Protein AF-A0A9P6AXL2-F1 (afdb_monomer_lite)

pLDDT: mean 83.06, std 15.09, range [35.56, 95.25]

Foldseek 3Di:
DVVLVVPQAFWKKWDQPPPAQWIWIADNQRKIKIKHFPVLCVQLVADWDQPDPVPSGITIGIDRRVCCVDPNNVSNVVSVVVVQVVCVVVVRDDIDMDTADDDPDDDDPPDPDDDDDKDKDKDKDAQFFDDDDDDDPQDPDPVSNVVVVVVVVLVVVLVVCVQVPPCLRHPPDDDDVVVPVDHRPHGDTDMDMDMDIGDDHDPVVVVVVVVVVVPDDPPDDPDDD

Secondary structure (DSSP, 8-state):
-HHHHH-TTS-EEEE--TT---EEEE-TTSEEEEEEEHHHHHHHT--EEESSTTT--EEEEEEESS-TTSHHHHHHHHHHHHHHHHHHHTTPPPPEEE----S-----TT-S----PPEEEEEEEEEEEEE-----PPPSSHHHHHHHHHHHHHHHHHHHHHHHT-GGGBTT----TTT----PPSEEEEEEEEEEEES---HHHHHHHHHHHHTPPPPP-----

Organism: NCBI:txid1448309

Sequence (225 aa):
MIALVTCILRLAIATGLPHGGETWYTDAHGSLYLCVDKNTYERLSLVGVPVNRKKRDKFIVRVDLRDSTRKEFHQAKDACWQWDAERRELGMVGWEALMPVEQDVHVPPGSTNKLHHATSYIRHHKDVVVPRITLGPRPTSNDGAVAWDERMNEFFEWFGMVCIGSPRTLARDRVDSYVSGYIPPDGSLGAVVHMRWCGLFSGSFIRDVIAMLGYAPPLGSSSSL

Radius of gyration: 24.64 Å; chains: 1; bounding box: 55×46×66 Å

Structure (mmCIF, N/CA/C/O backbone):
data_AF-A0A9P6AXL2-F1
#
_entry.id   AF-A0A9P6AXL2-F1
#
loop_
_atom_site.group_PDB
_atom_site.id
_atom_site.type_symbol
_atom_site.label_atom_id
_atom_site.label_alt_id
_atom_site.label_comp_id
_atom_site.label_asym_id
_atom_site.label_entity_id
_atom_site.label_seq_id
_atom_site.pdbx_PDB_ins_code
_atom_site.Cartn_x
_atom_site.Cartn_y
_atom_site.Cartn_z
_atom_site.occupancy
_atom_site.B_iso_or_equiv
_atom_site.auth_seq_id
_atom_site.auth_comp_id
_atom_site.auth_asym_id
_atom_site.auth_atom_id
_atom_site.pdbx_PDB_model_num
ATOM 1 N N . MET A 1 1 ? -15.682 -9.219 17.103 1.00 41.00 1 MET A N 1
ATOM 2 C CA . MET A 1 1 ? -14.756 -9.471 18.231 1.00 41.00 1 MET A CA 1
ATOM 3 C C . MET A 1 1 ? -14.127 -10.870 18.250 1.00 41.00 1 MET A C 1
ATOM 5 O O . MET A 1 1 ? -12.975 -10.966 18.647 1.00 41.00 1 MET A O 1
ATOM 9 N N . ILE A 1 2 ? -14.805 -11.928 17.768 1.00 36.22 2 ILE A N 1
ATOM 10 C CA . ILE A 1 2 ? -14.157 -13.237 17.511 1.00 36.22 2 ILE A CA 1
ATOM 11 C C . ILE A 1 2 ? -12.877 -13.046 16.672 1.00 36.22 2 ILE A C 1
ATOM 13 O O . ILE A 1 2 ? -11.840 -13.586 17.029 1.00 36.22 2 ILE A O 1
ATOM 17 N N . ALA A 1 3 ? -12.915 -12.152 15.674 1.00 40.19 3 ALA A N 1
ATOM 18 C CA . ALA A 1 3 ? -11.741 -11.750 14.896 1.00 40.19 3 ALA A CA 1
ATOM 19 C C . ALA A 1 3 ? -10.579 -11.200 15.754 1.00 40.19 3 ALA A C 1
ATOM 21 O O . ALA A 1 3 ? -9.458 -11.667 15.615 1.00 40.19 3 ALA A O 1
ATOM 22 N N . LEU A 1 4 ? -10.829 -10.274 16.691 1.00 41.25 4 LEU A N 1
ATOM 23 C CA . LEU A 1 4 ? -9.786 -9.662 17.537 1.00 41.25 4 LEU A CA 1
ATOM 24 C C . LEU A 1 4 ? -9.086 -10.679 18.453 1.00 41.25 4 LEU A C 1
ATOM 26 O O . LEU A 1 4 ? -7.878 -10.589 18.649 1.00 41.25 4 LEU A O 1
ATOM 30 N N . VAL A 1 5 ? -9.820 -11.672 18.966 1.00 38.69 5 VAL A N 1
ATOM 31 C CA . VAL A 1 5 ? -9.267 -12.704 19.864 1.00 38.69 5 VAL A CA 1
ATOM 32 C C . VAL A 1 5 ? -8.382 -13.707 19.107 1.00 38.69 5 VAL A C 1
ATOM 34 O O . VAL A 1 5 ? -7.449 -14.251 19.687 1.00 38.69 5 VAL A O 1
ATOM 37 N N . THR A 1 6 ? -8.599 -13.911 17.800 1.00 42.72 6 THR A N 1
ATOM 38 C CA . THR A 1 6 ? -7.727 -14.758 16.957 1.00 42.72 6 THR A CA 1
ATOM 39 C C . THR A 1 6 ? -6.551 -13.994 16.322 1.00 42.72 6 THR A C 1
ATOM 41 O O . THR A 1 6 ? -5.635 -14.617 15.791 1.00 42.72 6 THR A O 1
ATOM 44 N N . CYS A 1 7 ? -6.537 -12.655 16.384 1.00 44.28 7 CYS A N 1
ATOM 45 C CA . CYS A 1 7 ? -5.573 -11.791 15.680 1.00 44.28 7 CYS A CA 1
ATOM 46 C C . CYS A 1 7 ? -4.275 -11.484 16.445 1.00 44.28 7 CYS A C 1
ATOM 48 O O . CYS A 1 7 ? -3.480 -10.673 15.979 1.00 44.28 7 CYS A O 1
ATOM 50 N N . ILE A 1 8 ? -4.015 -12.122 17.591 1.00 47.53 8 ILE A N 1
ATOM 51 C CA . ILE A 1 8 ? -2.909 -11.735 18.490 1.00 47.53 8 ILE A CA 1
ATOM 52 C C . ILE A 1 8 ? -1.508 -11.868 17.838 1.00 47.53 8 ILE A C 1
ATOM 54 O O . ILE A 1 8 ? -0.544 -11.304 18.345 1.00 47.53 8 ILE A O 1
ATOM 58 N N . LEU A 1 9 ? -1.369 -12.531 16.680 1.00 46.31 9 LEU A N 1
ATOM 59 C CA . LEU A 1 9 ? -0.073 -12.728 16.006 1.00 46.31 9 LEU A CA 1
ATOM 60 C C . LEU A 1 9 ? -0.077 -12.513 14.482 1.00 46.31 9 LEU A C 1
ATOM 62 O O . LEU A 1 9 ? 0.879 -12.906 13.814 1.00 46.31 9 LEU A O 1
ATOM 66 N N . ARG A 1 10 ? -1.134 -11.940 13.889 1.00 56.53 10 ARG A N 1
ATOM 67 C CA . ARG A 1 10 ? -1.224 -11.801 12.422 1.00 56.53 10 ARG A CA 1
ATOM 68 C C . ARG A 1 10 ? -1.739 -10.431 12.002 1.00 56.53 10 ARG A C 1
ATOM 70 O O . ARG A 1 10 ? -2.550 -9.826 12.698 1.00 56.53 10 ARG A O 1
ATOM 77 N N . LEU A 1 11 ? -1.263 -9.971 10.842 1.00 66.44 11 LEU A N 1
ATOM 78 C CA . LEU A 1 11 ? -1.795 -8.791 10.167 1.00 66.44 11 LEU A CA 1
ATOM 79 C C . LEU A 1 11 ? -3.254 -9.060 9.800 1.00 66.44 11 LEU A C 1
ATOM 81 O O . LEU A 1 11 ? -3.533 -9.933 8.982 1.00 66.44 11 LEU A O 1
ATOM 85 N N . ALA A 1 12 ? -4.167 -8.311 10.396 1.00 71.88 12 ALA A N 1
ATOM 86 C CA . ALA A 1 12 ? -5.565 -8.288 10.010 1.00 71.88 12 ALA A CA 1
ATOM 87 C C . ALA A 1 12 ? -5.940 -6.857 9.673 1.00 71.88 12 ALA A C 1
ATOM 89 O O . ALA A 1 12 ? -5.516 -5.935 10.364 1.00 71.88 12 ALA A O 1
ATOM 90 N N . ILE A 1 13 ? -6.722 -6.669 8.618 1.00 74.56 13 ILE A N 1
ATOM 91 C CA . ILE A 1 13 ? -7.264 -5.364 8.248 1.00 74.56 13 ILE A CA 1
ATOM 92 C C . ILE A 1 13 ? -8.768 -5.518 8.208 1.00 74.56 13 ILE A C 1
ATOM 94 O O . ILE A 1 13 ? -9.274 -6.360 7.470 1.00 74.56 13 ILE A O 1
ATOM 98 N N . ALA A 1 14 ? -9.477 -4.706 8.976 1.00 77.56 14 ALA A N 1
ATOM 99 C CA . ALA A 1 14 ? -10.917 -4.628 8.892 1.00 77.56 14 ALA A CA 1
ATOM 100 C C . ALA A 1 14 ? -11.336 -3.233 8.475 1.00 77.56 14 ALA A C 1
ATOM 102 O O . ALA A 1 14 ? -11.067 -2.240 9.158 1.00 77.56 14 ALA A O 1
ATOM 103 N N . THR A 1 15 ? -12.031 -3.174 7.354 1.00 62.56 15 THR A N 1
ATOM 104 C CA . THR A 1 15 ? -12.692 -1.961 6.906 1.00 62.56 15 THR A CA 1
ATOM 105 C C . THR A 1 15 ? -14.084 -1.940 7.521 1.00 62.56 15 THR A C 1
ATOM 107 O O . THR A 1 15 ? -14.829 -2.918 7.423 1.00 62.56 15 THR A O 1
ATOM 110 N N . GLY A 1 16 ? -14.479 -0.818 8.131 1.00 52.97 16 GLY A N 1
ATOM 111 C CA . GLY A 1 16 ? -15.901 -0.496 8.161 1.00 52.97 16 GLY A CA 1
ATOM 112 C C . GLY A 1 16 ? -16.425 -0.504 6.721 1.00 52.97 16 GLY A C 1
ATOM 113 O O . GLY A 1 16 ? -15.639 -0.336 5.792 1.00 52.97 16 GLY A O 1
ATOM 114 N N . LEU A 1 17 ? -17.721 -0.761 6.532 1.00 52.69 17 LEU A N 1
ATOM 115 C CA . LEU A 1 17 ? -18.442 -0.689 5.249 1.00 52.69 17 LEU A CA 1
ATOM 116 C C . LEU A 1 17 ? -17.829 0.322 4.250 1.00 52.69 17 LEU A C 1
ATOM 118 O O . LEU A 1 17 ? -17.323 1.350 4.692 1.00 52.69 17 LEU A O 1
ATOM 122 N N . PRO A 1 18 ? -17.981 0.155 2.923 1.00 44.56 18 PRO A N 1
ATOM 123 C CA . PRO A 1 18 ? -17.386 1.038 1.901 1.00 44.56 18 PRO A CA 1
ATOM 124 C C . PRO A 1 18 ? -17.697 2.549 2.034 1.00 44.56 18 PRO A C 1
ATOM 126 O O . PRO A 1 18 ? -17.118 3.364 1.319 1.00 44.56 18 PRO A O 1
ATOM 129 N N . HIS A 1 19 ? -18.585 2.940 2.953 1.00 45.03 19 HIS A N 1
ATOM 130 C CA . HIS A 1 19 ? -18.969 4.320 3.256 1.00 45.03 19 HIS A CA 1
ATOM 131 C C . HIS A 1 19 ? -18.638 4.777 4.695 1.00 45.03 19 HIS A C 1
ATOM 133 O O . HIS A 1 19 ? -18.877 5.933 5.033 1.00 45.03 19 HIS A O 1
ATOM 139 N N . GLY A 1 20 ? -18.082 3.908 5.546 1.00 54.19 20 GLY A N 1
ATOM 140 C CA . GLY A 1 20 ? -17.691 4.215 6.924 1.00 54.19 20 GLY A CA 1
ATOM 141 C C . GLY A 1 20 ? -16.189 4.458 7.027 1.00 54.19 20 GLY A C 1
ATOM 142 O O . GLY A 1 20 ? -15.396 3.549 6.819 1.00 54.19 20 GLY A O 1
ATOM 143 N N . GLY A 1 21 ? -15.782 5.682 7.372 1.00 68.31 21 GLY A N 1
ATOM 144 C CA . GLY A 1 21 ? -14.372 6.099 7.426 1.00 68.31 21 GLY A CA 1
ATOM 145 C C . GLY A 1 21 ? -13.529 5.486 8.553 1.00 68.31 21 GLY A C 1
ATOM 146 O O . GLY A 1 21 ? -12.374 5.895 8.706 1.00 68.31 21 GLY A O 1
ATOM 147 N N . GLU A 1 22 ? -14.105 4.559 9.319 1.00 83.69 22 GLU A N 1
ATOM 148 C CA . GLU A 1 22 ? -13.495 3.880 10.457 1.00 83.69 22 GLU A CA 1
ATOM 149 C C . GLU A 1 22 ? -12.884 2.546 10.023 1.00 83.69 22 GLU A C 1
ATOM 151 O O . GLU A 1 22 ? -13.472 1.768 9.269 1.00 83.69 22 GLU A O 1
ATOM 156 N N . THR A 1 23 ? -11.679 2.259 10.485 1.00 88.19 23 THR A N 1
ATOM 157 C CA . THR A 1 23 ? -10.919 1.067 10.095 1.00 88.19 23 THR A CA 1
ATOM 158 C C . THR A 1 23 ? -10.067 0.646 11.274 1.00 88.19 23 THR A C 1
ATOM 160 O O . THR A 1 23 ? -9.596 1.494 12.030 1.00 88.19 23 THR A O 1
ATOM 163 N N . TRP A 1 24 ? -9.828 -0.649 11.428 1.00 89.88 24 TRP A N 1
ATOM 164 C CA . TRP A 1 24 ? -8.815 -1.126 12.357 1.00 89.88 24 TRP A CA 1
ATOM 165 C C . TRP A 1 24 ? -7.891 -2.124 11.683 1.00 89.88 24 TRP A C 1
ATOM 167 O O . TRP A 1 24 ? -8.267 -2.797 10.723 1.00 89.88 24 TRP A O 1
ATOM 177 N N . TYR A 1 25 ? -6.661 -2.203 12.173 1.00 89.88 25 TYR A N 1
ATOM 178 C CA . TYR A 1 25 ? -5.728 -3.234 11.750 1.00 89.88 25 TYR A CA 1
ATOM 179 C C . TYR A 1 25 ? -4.820 -3.668 12.895 1.00 89.88 25 TYR A C 1
ATOM 181 O O . TYR A 1 25 ? -4.561 -2.902 13.823 1.00 89.88 25 TYR A O 1
ATOM 189 N N . THR A 1 26 ? -4.332 -4.900 12.830 1.00 89.88 26 THR A N 1
ATOM 190 C CA . THR A 1 26 ? -3.285 -5.415 13.719 1.00 89.88 26 THR A CA 1
ATOM 191 C C . THR A 1 26 ? -1.974 -5.523 12.962 1.00 89.88 26 THR A C 1
ATOM 193 O O . THR A 1 26 ? -1.975 -5.838 11.778 1.00 89.88 26 THR A O 1
ATOM 196 N N . ASP A 1 27 ? -0.844 -5.259 13.610 1.00 85.81 27 ASP A N 1
ATOM 197 C CA . ASP A 1 27 ? 0.471 -5.514 13.018 1.00 85.81 27 ASP A CA 1
ATOM 198 C C . ASP A 1 27 ? 1.055 -6.865 13.471 1.00 85.81 27 ASP A C 1
ATOM 200 O O . ASP A 1 27 ? 0.562 -7.519 14.392 1.00 85.81 27 ASP A O 1
ATOM 204 N N . ALA A 1 28 ? 2.140 -7.292 12.819 1.00 82.50 28 ALA A N 1
ATOM 205 C CA . ALA A 1 28 ? 2.858 -8.518 13.177 1.00 82.50 28 ALA A CA 1
ATOM 206 C C . ALA A 1 28 ? 3.542 -8.445 14.559 1.00 82.50 28 ALA A C 1
ATOM 208 O O . ALA A 1 28 ? 4.026 -9.456 15.063 1.00 82.50 28 ALA A O 1
ATOM 209 N N . HIS A 1 29 ? 3.593 -7.262 15.176 1.00 85.31 29 HIS A N 1
ATOM 210 C CA . HIS A 1 29 ? 4.155 -7.048 16.505 1.00 85.31 29 HIS A CA 1
ATOM 211 C C . HIS A 1 29 ? 3.094 -7.112 17.607 1.00 85.31 29 HIS A C 1
ATOM 213 O O . HIS A 1 29 ? 3.431 -6.869 18.764 1.00 85.31 29 HIS A O 1
ATOM 219 N N . GLY A 1 30 ? 1.839 -7.435 17.281 1.00 86.94 30 GLY A N 1
ATOM 220 C CA . GLY A 1 30 ? 0.757 -7.529 18.255 1.00 86.94 30 GLY A CA 1
ATOM 221 C C . GLY A 1 30 ? 0.244 -6.167 18.724 1.00 86.94 30 GLY A C 1
ATOM 222 O O . GLY A 1 30 ? -0.263 -6.064 19.834 1.00 86.94 30 GLY A O 1
ATOM 223 N N . SER A 1 31 ? 0.379 -5.105 17.925 1.00 90.81 31 SER A N 1
ATOM 224 C CA . SER A 1 31 ? -0.304 -3.830 18.180 1.00 90.81 31 SER A CA 1
ATOM 225 C C . SER A 1 31 ? -1.608 -3.749 17.382 1.00 90.81 31 SER A C 1
ATOM 227 O O . SER A 1 31 ? -1.632 -4.076 16.197 1.00 90.81 31 SER A O 1
ATOM 229 N N . LEU A 1 32 ? -2.678 -3.267 18.014 1.00 91.44 32 LEU A N 1
ATOM 230 C CA . LEU A 1 32 ? -3.933 -2.872 17.376 1.00 91.44 32 LEU A CA 1
ATOM 231 C C . LEU A 1 32 ? -3.909 -1.373 17.083 1.00 91.44 32 LEU A C 1
ATOM 233 O O . LEU A 1 32 ? -3.589 -0.565 17.956 1.00 91.44 32 LEU A O 1
ATOM 237 N N . TYR A 1 33 ? -4.307 -1.008 15.873 1.00 93.19 33 TYR A N 1
ATOM 238 C CA . TYR A 1 33 ? -4.485 0.367 15.441 1.00 93.19 33 TYR A CA 1
ATOM 239 C C . TYR A 1 33 ? -5.944 0.592 15.080 1.00 93.19 33 TYR A C 1
ATOM 241 O O . TYR A 1 33 ? -6.506 -0.143 14.270 1.00 93.19 33 TYR A O 1
ATOM 249 N N . LEU A 1 34 ? -6.540 1.627 15.660 1.00 92.25 34 LEU A N 1
ATOM 250 C CA . LEU A 1 34 ? -7.877 2.099 15.320 1.00 92.25 34 LEU A CA 1
ATOM 251 C C . LEU A 1 34 ? -7.732 3.431 14.592 1.00 92.25 34 LEU A C 1
ATOM 253 O O . LEU A 1 34 ? -7.173 4.374 15.146 1.00 92.25 34 LEU A O 1
ATOM 257 N N . CYS A 1 35 ? -8.228 3.511 13.365 1.00 92.06 35 CYS A N 1
ATOM 258 C CA . CYS A 1 35 ? -8.395 4.753 12.627 1.00 92.06 35 CYS A CA 1
ATOM 259 C C . CYS A 1 35 ? -9.870 5.134 12.704 1.00 92.06 35 CYS A C 1
ATOM 261 O O . CYS A 1 35 ? -10.714 4.478 12.095 1.00 92.06 35 CYS A O 1
ATOM 263 N N . VAL A 1 36 ? -10.177 6.161 13.486 1.00 91.06 36 VAL A N 1
ATOM 264 C CA . VAL A 1 36 ? -11.550 6.581 13.785 1.00 91.06 36 VAL A CA 1
ATOM 265 C C . VAL A 1 36 ? -11.723 8.062 13.482 1.00 91.06 36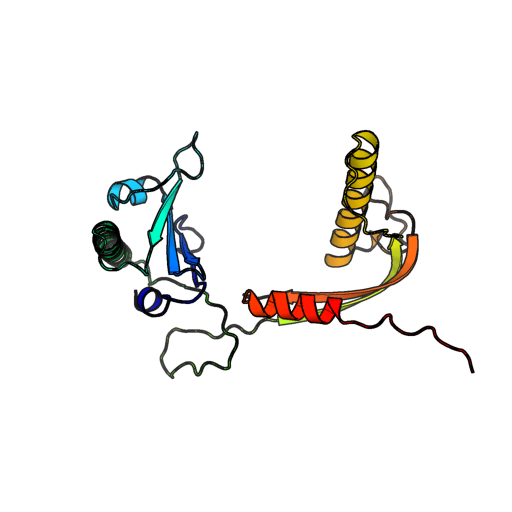 VAL A C 1
ATOM 267 O O . VAL A 1 36 ? -10.749 8.822 13.446 1.00 91.06 36 VAL A O 1
ATOM 270 N N . ASP A 1 37 ? -12.960 8.478 13.228 1.00 91.81 37 ASP A N 1
ATOM 271 C CA . ASP A 1 37 ? -13.267 9.899 13.123 1.00 91.81 37 ASP A CA 1
ATOM 272 C C . ASP A 1 37 ? -13.203 10.587 14.497 1.00 91.81 37 ASP A C 1
ATOM 274 O O . ASP A 1 37 ? -13.032 9.950 15.540 1.00 91.81 37 ASP A O 1
ATOM 278 N N . LYS A 1 38 ? -13.312 11.916 14.498 1.00 91.62 38 LYS A N 1
ATOM 279 C CA . LYS A 1 38 ? -13.288 12.712 15.727 1.00 91.62 38 LYS A CA 1
ATOM 280 C C . LYS A 1 38 ? -14.381 12.315 16.730 1.00 91.62 38 LYS A C 1
ATOM 282 O O . LYS A 1 38 ? -14.096 12.267 17.921 1.00 91.62 38 LYS A O 1
ATOM 287 N N . ASN A 1 39 ? -15.602 12.046 16.268 1.00 90.94 39 ASN A N 1
ATOM 288 C CA . ASN A 1 39 ? -16.737 11.754 17.146 1.00 90.94 39 ASN A CA 1
ATOM 289 C C . ASN A 1 39 ? -16.522 10.421 17.869 1.00 90.94 39 ASN A C 1
ATOM 291 O O . ASN A 1 39 ? -16.597 10.342 19.094 1.00 90.94 39 ASN A O 1
ATOM 295 N N . THR A 1 40 ? -16.167 9.383 17.117 1.00 90.44 40 THR A N 1
ATOM 296 C CA . THR A 1 40 ? -15.843 8.077 17.682 1.00 90.44 40 THR A CA 1
ATOM 297 C C . THR A 1 40 ? -14.595 8.156 18.556 1.00 90.44 40 THR A C 1
ATOM 299 O O . THR A 1 40 ? -14.604 7.606 19.649 1.00 90.44 40 THR A O 1
ATOM 302 N N . TYR A 1 41 ? -13.552 8.895 18.167 1.00 92.62 41 TYR A N 1
ATOM 303 C CA . TYR A 1 41 ? -12.374 9.103 19.017 1.00 92.62 41 TYR A CA 1
ATOM 304 C C . TYR A 1 41 ? -12.723 9.686 20.396 1.00 92.62 41 TYR A C 1
ATOM 306 O O . TYR A 1 41 ? -12.326 9.129 21.420 1.00 92.62 41 TYR A O 1
ATOM 314 N N . GLU A 1 42 ? -13.478 10.790 20.421 1.00 92.50 42 GLU A N 1
ATOM 315 C CA . GLU A 1 42 ? -13.887 11.460 21.660 1.00 92.50 42 GLU A CA 1
ATOM 316 C C . GLU A 1 42 ? -14.793 10.555 22.505 1.00 92.50 42 GLU A C 1
ATOM 318 O O . GLU A 1 42 ? -14.616 10.475 23.720 1.00 92.50 42 GLU A O 1
ATOM 323 N N . ARG A 1 43 ? -15.698 9.800 21.867 1.00 91.12 43 ARG A N 1
ATOM 324 C CA . ARG A 1 43 ? -16.583 8.849 22.552 1.00 91.12 43 ARG A CA 1
ATOM 325 C C . ARG A 1 43 ? -15.823 7.677 23.172 1.00 91.12 43 ARG A C 1
ATOM 327 O O . ARG A 1 43 ? -16.085 7.333 24.320 1.00 91.12 43 ARG A O 1
ATOM 334 N N . LEU A 1 44 ? -14.861 7.096 22.451 1.00 90.75 44 LEU A N 1
ATOM 335 C CA . LEU A 1 44 ? -14.047 5.979 22.947 1.00 90.75 44 LEU A CA 1
ATOM 336 C C . LEU A 1 44 ? -13.152 6.382 24.124 1.00 90.75 44 LEU A C 1
ATOM 338 O O . LEU A 1 44 ? -12.733 5.513 24.885 1.00 90.75 44 LEU A O 1
ATOM 342 N N . SER A 1 45 ? -12.847 7.678 24.277 1.00 92.44 45 SER A N 1
ATOM 343 C CA . SER A 1 45 ? -11.998 8.201 25.358 1.00 92.44 45 SER A CA 1
ATOM 344 C C . SER A 1 45 ? -10.627 7.508 25.448 1.00 92.44 45 SER A C 1
ATOM 346 O O . SER A 1 45 ? -10.062 7.342 26.530 1.00 92.44 45 SER A O 1
ATOM 348 N N . LEU A 1 46 ? -10.079 7.097 24.300 1.00 93.19 46 LEU A N 1
ATOM 349 C CA . LEU A 1 46 ? -8.763 6.468 24.197 1.00 93.19 46 LEU A CA 1
ATOM 350 C C . LEU A 1 46 ? -7.687 7.491 23.839 1.00 93.19 46 LEU A C 1
ATOM 352 O O . LEU A 1 46 ? -7.950 8.504 23.196 1.00 93.19 46 LEU A O 1
ATOM 356 N N . VAL A 1 47 ? -6.442 7.204 24.219 1.00 93.44 47 VAL A N 1
ATOM 357 C CA . VAL A 1 47 ? -5.298 8.056 23.873 1.00 93.44 47 VAL A CA 1
ATOM 358 C C . VAL A 1 47 ? -4.890 7.801 22.422 1.00 93.44 47 VAL A C 1
ATOM 360 O O . VAL A 1 47 ? -4.429 6.715 22.076 1.00 93.44 47 VAL A O 1
ATOM 363 N N . GLY A 1 48 ? -5.033 8.814 21.568 1.00 93.56 48 GLY A N 1
ATOM 364 C CA . GLY A 1 48 ? -4.675 8.739 20.153 1.00 93.56 48 GLY A CA 1
ATOM 365 C C . GLY A 1 48 ? -4.036 10.019 19.623 1.00 93.56 48 GLY A C 1
ATOM 366 O O . GLY A 1 48 ? -3.946 11.039 20.306 1.00 93.56 48 GLY A O 1
ATOM 367 N N . VAL A 1 49 ? -3.570 9.959 18.377 1.00 95.25 49 VAL A N 1
ATOM 368 C CA . VAL A 1 49 ? -2.896 11.067 17.686 1.00 95.25 49 VAL A CA 1
ATOM 369 C C . VAL A 1 49 ? -3.686 11.433 16.427 1.00 95.25 49 VAL A C 1
ATOM 371 O O . VAL A 1 49 ? -4.093 10.532 15.692 1.00 95.25 49 VAL A O 1
ATOM 374 N N . PRO A 1 50 ? -3.911 12.726 16.126 1.00 94.75 50 PRO A N 1
ATOM 375 C CA . PR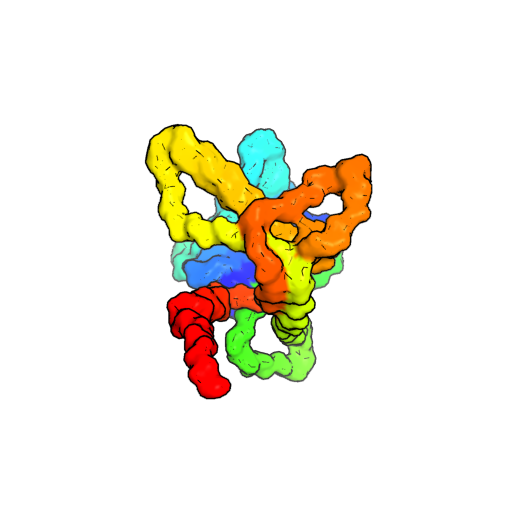O A 1 50 ? -4.596 13.118 14.899 1.00 94.75 50 PRO A CA 1
ATOM 376 C C . PRO A 1 50 ? -3.769 12.751 13.658 1.00 94.75 50 PRO A C 1
ATOM 378 O O . PRO A 1 50 ? -2.583 13.078 13.589 1.00 94.75 50 PRO A O 1
ATOM 381 N N . VAL A 1 51 ? -4.415 12.153 12.650 1.00 91.50 51 VAL A N 1
ATOM 382 C CA . VAL A 1 51 ? -3.803 11.832 11.342 1.00 91.50 51 VAL A CA 1
ATOM 383 C C . VAL A 1 51 ? -3.311 13.109 10.667 1.00 91.50 51 VAL A C 1
ATOM 385 O O . VAL A 1 51 ? -2.184 13.193 10.185 1.00 91.50 51 VAL A O 1
ATOM 388 N N . ASN A 1 52 ? -4.159 14.139 10.667 1.00 89.62 52 ASN A N 1
ATOM 389 C CA . ASN A 1 52 ? -3.830 15.462 10.167 1.00 89.62 52 ASN A CA 1
ATOM 390 C C . ASN A 1 52 ? -3.897 16.474 11.312 1.00 89.62 52 ASN A C 1
ATOM 392 O O . ASN A 1 52 ? -4.976 16.794 11.813 1.00 89.62 52 ASN A O 1
ATOM 396 N N . ARG A 1 53 ? -2.742 17.036 11.690 1.00 85.94 53 ARG A N 1
ATOM 397 C CA . ARG A 1 53 ? -2.640 18.010 12.790 1.00 85.94 53 ARG A CA 1
ATOM 398 C C . ARG A 1 53 ? -3.499 19.265 12.589 1.00 85.94 53 ARG A C 1
ATOM 400 O O . ARG A 1 53 ? -3.895 19.865 13.587 1.00 85.94 53 ARG A O 1
ATOM 407 N N . LYS A 1 54 ? -3.775 19.655 11.335 1.00 88.44 54 LYS A N 1
ATOM 408 C CA . LYS A 1 54 ? -4.558 20.853 10.989 1.00 88.44 54 LYS A CA 1
ATOM 409 C C . LYS A 1 54 ? -6.065 20.594 11.022 1.00 88.44 54 LYS A C 1
ATOM 411 O O . LYS A 1 54 ? -6.787 21.384 11.613 1.00 88.44 54 LYS A O 1
ATOM 416 N N . LYS A 1 55 ? -6.534 19.512 10.389 1.00 86.88 55 LYS A N 1
ATOM 417 C CA . LYS A 1 55 ? -7.974 19.216 10.258 1.00 86.88 55 LYS A CA 1
ATOM 418 C C . LYS A 1 55 ? -8.560 18.472 11.465 1.00 86.88 55 LYS A C 1
ATOM 420 O O . LYS A 1 55 ? -9.719 18.701 11.781 1.00 86.88 55 LYS A O 1
ATOM 425 N N . ARG A 1 56 ? -7.759 17.644 12.159 1.00 89.06 56 ARG A N 1
ATOM 426 C CA . ARG A 1 56 ? -8.153 16.847 13.347 1.00 89.06 56 ARG A CA 1
ATOM 427 C C . ARG A 1 56 ? -9.507 16.135 13.194 1.00 89.06 56 ARG A C 1
ATOM 429 O O . ARG A 1 56 ? -10.298 16.065 14.127 1.00 89.06 56 ARG A O 1
ATOM 436 N N . ASP A 1 57 ? -9.759 15.639 11.995 1.00 90.25 57 ASP A N 1
ATOM 437 C CA . ASP A 1 57 ? -10.968 14.937 11.568 1.00 90.25 57 ASP A CA 1
ATOM 438 C C . ASP A 1 57 ? -10.853 13.419 11.753 1.00 90.25 57 ASP A C 1
ATOM 440 O O . ASP A 1 57 ? -11.861 12.746 11.958 1.00 90.25 57 ASP A O 1
ATOM 444 N N . LYS A 1 58 ? -9.623 12.895 11.730 1.00 92.50 58 LYS A N 1
ATOM 445 C CA . LYS A 1 58 ? -9.300 11.490 11.989 1.00 92.50 58 LYS A CA 1
ATOM 446 C C . LYS A 1 58 ? -8.207 11.335 13.035 1.00 92.50 58 LYS A C 1
ATOM 448 O O . LYS A 1 58 ? -7.248 12.114 13.059 1.00 92.50 58 L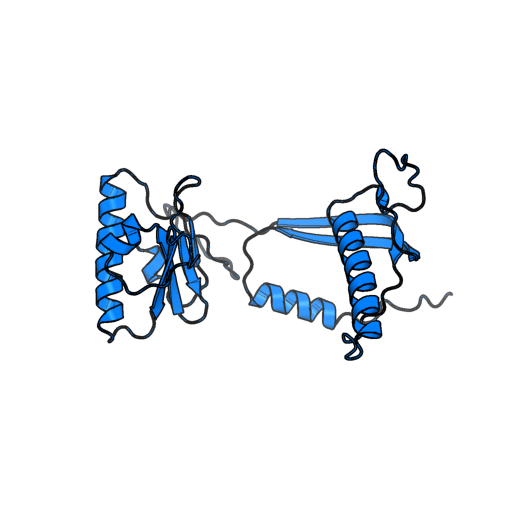YS A O 1
ATOM 453 N N . PHE A 1 59 ? -8.315 10.282 13.834 1.00 94.06 59 PHE A N 1
ATOM 454 C CA . PHE A 1 59 ? -7.381 9.931 14.896 1.00 94.06 59 PHE A CA 1
ATOM 455 C C . PHE A 1 59 ? -6.928 8.482 14.758 1.00 94.06 59 PHE A C 1
ATOM 457 O O . PHE A 1 59 ? -7.707 7.611 14.374 1.00 94.06 59 PHE A O 1
ATOM 464 N N . ILE A 1 60 ? -5.659 8.242 15.087 1.00 94.88 60 ILE A N 1
ATOM 465 C CA . ILE A 1 60 ? -5.083 6.906 15.214 1.00 94.88 60 ILE A CA 1
ATOM 466 C C . ILE A 1 60 ? -4.873 6.625 16.694 1.00 94.88 60 ILE A C 1
ATOM 468 O O . ILE A 1 60 ? -4.114 7.328 17.365 1.00 94.88 60 ILE A O 1
ATOM 472 N N . VAL A 1 61 ? -5.524 5.581 17.188 1.00 94.81 61 VAL A N 1
ATOM 473 C CA . VAL A 1 61 ? -5.301 5.020 18.521 1.00 94.81 61 VAL A CA 1
ATOM 474 C C . VAL A 1 61 ? -4.460 3.764 18.359 1.00 94.81 61 VAL A C 1
ATOM 476 O O . VAL A 1 61 ? -4.777 2.922 17.521 1.00 94.81 61 VAL A O 1
ATOM 479 N N . ARG A 1 62 ? -3.398 3.631 19.155 1.00 94.75 62 ARG A N 1
ATOM 480 C CA . ARG A 1 62 ? -2.549 2.435 19.184 1.00 94.75 62 ARG A CA 1
ATOM 481 C C . ARG A 1 62 ? -2.667 1.755 20.541 1.00 94.75 62 ARG A C 1
ATOM 483 O O . ARG A 1 62 ? -2.494 2.404 21.567 1.00 94.75 62 ARG A O 1
ATOM 490 N N . VAL A 1 63 ? -2.882 0.447 20.527 1.00 92.44 63 VAL A N 1
ATOM 491 C CA . VAL A 1 63 ? -3.000 -0.395 21.720 1.00 92.44 63 VAL A CA 1
ATOM 492 C C . VAL A 1 63 ? -2.035 -1.567 21.573 1.00 92.44 63 VAL A C 1
ATOM 494 O O . VAL A 1 63 ? -2.077 -2.266 20.564 1.00 92.44 63 VAL A O 1
ATOM 497 N N . ASP A 1 64 ? -1.152 -1.790 22.547 1.00 91.25 64 ASP A N 1
ATOM 498 C CA . ASP A 1 64 ? -0.320 -3.002 22.569 1.00 91.25 64 ASP A CA 1
ATOM 499 C C . ASP A 1 64 ? -1.166 -4.168 23.098 1.00 91.25 64 ASP A C 1
ATOM 501 O O . ASP A 1 64 ? -1.623 -4.129 24.239 1.00 91.25 64 ASP A O 1
ATOM 505 N N . LEU A 1 65 ? -1.411 -5.187 22.270 1.00 88.69 65 LEU A N 1
ATOM 506 C CA . LEU A 1 65 ? -2.222 -6.348 22.646 1.00 88.69 65 LEU A CA 1
ATOM 507 C C . LEU A 1 65 ? -1.441 -7.380 23.466 1.00 88.69 65 LEU A C 1
ATOM 509 O O . LEU A 1 65 ? -2.048 -8.298 24.014 1.00 88.69 65 LEU A O 1
ATOM 513 N N . ARG A 1 66 ? -0.110 -7.269 23.535 1.00 88.12 66 ARG A N 1
ATOM 514 C CA . ARG A 1 66 ? 0.745 -8.237 24.240 1.00 88.12 66 ARG A CA 1
ATOM 515 C C . ARG A 1 66 ? 0.833 -7.956 25.732 1.00 88.12 66 ARG A C 1
ATOM 517 O O . ARG A 1 66 ? 1.084 -8.873 26.507 1.00 88.12 66 ARG A O 1
ATOM 524 N N . ASP A 1 67 ? 0.639 -6.703 26.132 1.00 87.31 67 ASP A N 1
ATOM 525 C CA . ASP A 1 67 ? 0.692 -6.297 27.532 1.00 87.31 67 ASP A CA 1
ATOM 526 C C . ASP A 1 67 ? -0.717 -6.152 28.110 1.00 87.31 67 ASP A C 1
ATOM 528 O O . ASP A 1 67 ? -1.237 -5.053 28.317 1.00 87.31 67 ASP A O 1
ATOM 532 N N . SER A 1 68 ? -1.343 -7.298 28.385 1.00 86.50 68 SER A N 1
ATOM 533 C CA . SER A 1 68 ? -2.693 -7.350 28.947 1.00 86.50 68 SER A CA 1
ATOM 534 C C . SER A 1 68 ? -2.779 -6.889 30.404 1.00 86.50 68 SER A C 1
ATOM 536 O O . SER A 1 68 ? -3.866 -6.905 30.968 1.00 86.50 68 SER A O 1
ATOM 538 N N . THR A 1 69 ? -1.653 -6.541 31.035 1.00 87.25 69 THR A N 1
ATOM 539 C CA . THR A 1 69 ? -1.604 -6.091 32.437 1.00 87.25 69 THR A CA 1
ATOM 540 C C . THR A 1 69 ? -1.796 -4.583 32.572 1.00 87.25 69 THR A C 1
ATOM 542 O O . THR A 1 69 ? -2.136 -4.082 33.645 1.00 87.25 69 THR A O 1
ATOM 545 N N . ARG A 1 70 ? -1.596 -3.846 31.475 1.00 88.38 70 ARG A N 1
ATOM 546 C CA . ARG A 1 70 ? -1.717 -2.392 31.440 1.00 88.38 70 ARG A CA 1
ATOM 547 C C . ARG A 1 70 ? -3.160 -1.933 31.559 1.00 88.38 70 ARG A C 1
ATOM 549 O O . ARG A 1 70 ? -4.074 -2.479 30.939 1.00 88.38 70 ARG A O 1
ATOM 556 N N . LYS A 1 71 ? -3.354 -0.837 32.291 1.00 89.56 71 LYS A N 1
ATOM 557 C CA . LYS A 1 71 ? -4.659 -0.179 32.414 1.00 89.56 71 LYS A CA 1
ATOM 558 C C . LYS A 1 71 ? -5.186 0.256 31.046 1.00 89.56 71 LYS A C 1
ATOM 560 O O . LYS A 1 71 ? -6.373 0.107 30.773 1.00 89.56 71 LYS A O 1
ATOM 565 N N . GLU A 1 72 ? -4.300 0.736 30.180 1.00 87.44 72 GLU A N 1
ATOM 566 C CA . GLU A 1 72 ? -4.621 1.176 28.824 1.00 87.44 72 GLU A CA 1
ATOM 567 C C . GLU A 1 72 ? -5.187 0.032 27.971 1.00 87.44 72 GLU A C 1
ATOM 569 O O . GLU A 1 72 ? -6.107 0.256 27.188 1.00 87.44 72 GLU A O 1
ATOM 574 N N . PHE A 1 73 ? -4.690 -1.199 28.148 1.00 89.88 73 PHE A N 1
ATOM 575 C CA . PHE A 1 73 ? -5.220 -2.375 27.455 1.00 89.88 73 PHE A CA 1
ATOM 576 C C . PHE A 1 73 ? -6.665 -2.658 27.874 1.00 89.88 73 PHE A C 1
ATOM 578 O O . PHE A 1 73 ? -7.531 -2.845 27.021 1.00 89.88 73 PHE A O 1
ATOM 585 N N . HIS A 1 74 ? -6.944 -2.654 29.180 1.00 89.44 74 HIS A N 1
ATOM 586 C CA . HIS A 1 74 ? -8.297 -2.877 29.689 1.00 89.44 74 HIS A CA 1
ATOM 587 C C . HIS A 1 74 ? -9.267 -1.774 29.252 1.00 89.44 74 HIS A C 1
ATOM 589 O O . HIS A 1 74 ? -10.346 -2.084 28.757 1.00 89.44 74 HIS A O 1
ATOM 595 N N . GLN A 1 75 ? -8.851 -0.506 29.320 1.00 90.81 75 GLN A N 1
ATOM 596 C CA . GLN A 1 75 ? -9.644 0.620 28.817 1.00 90.81 75 GLN A CA 1
ATOM 597 C C . GLN A 1 75 ? -9.950 0.485 27.323 1.00 90.81 75 GLN A C 1
ATOM 599 O O . GLN A 1 75 ? -11.093 0.653 26.906 1.00 90.81 75 GLN A O 1
ATOM 604 N N . ALA A 1 76 ? -8.946 0.142 26.513 1.00 91.25 76 ALA A N 1
ATOM 605 C CA . ALA A 1 76 ? -9.130 -0.080 25.086 1.00 91.25 76 ALA A CA 1
ATOM 606 C C . ALA A 1 76 ? -10.062 -1.256 24.789 1.00 91.25 76 ALA A C 1
ATOM 608 O O . ALA A 1 76 ? -10.890 -1.167 23.884 1.00 91.25 76 ALA A O 1
ATOM 609 N N . LYS A 1 77 ? -9.945 -2.347 25.549 1.00 90.19 77 LYS A N 1
ATOM 610 C CA . LYS A 1 77 ? -10.808 -3.520 25.423 1.00 90.19 77 LYS A CA 1
ATOM 611 C C . LYS A 1 77 ? -12.269 -3.161 25.696 1.00 90.19 77 LYS A C 1
ATOM 613 O O . LYS A 1 77 ? -13.118 -3.478 24.864 1.00 90.19 77 LYS A O 1
ATOM 618 N N . ASP A 1 78 ? -12.540 -2.469 26.799 1.00 90.69 78 ASP A N 1
ATOM 619 C CA . ASP A 1 78 ? -13.893 -2.054 27.180 1.00 90.69 78 ASP A CA 1
ATOM 620 C C . ASP A 1 78 ? -14.474 -1.051 26.170 1.00 90.69 78 ASP A C 1
ATOM 622 O O . ASP A 1 78 ? -15.604 -1.217 25.709 1.00 90.69 78 ASP A O 1
ATOM 626 N N . ALA A 1 79 ? -13.674 -0.076 25.725 1.00 91.44 79 ALA A N 1
ATOM 627 C CA . ALA A 1 79 ? -14.077 0.874 24.690 1.00 91.44 79 ALA A CA 1
ATOM 628 C C . ALA A 1 79 ? -14.401 0.175 23.357 1.00 91.44 79 ALA A C 1
ATOM 630 O O . ALA A 1 79 ? -15.413 0.474 22.726 1.00 91.44 79 ALA A O 1
ATOM 631 N N . CYS A 1 80 ? -13.591 -0.803 22.937 1.00 89.88 80 CYS A N 1
ATOM 632 C CA . CYS A 1 80 ? -13.865 -1.592 21.733 1.00 89.88 80 CYS A CA 1
ATOM 633 C C . CYS A 1 80 ? -15.132 -2.447 21.873 1.00 89.88 80 CYS A C 1
ATOM 635 O O . CYS A 1 80 ? -15.845 -2.644 20.890 1.00 89.88 80 CYS A O 1
ATOM 637 N N . TRP A 1 81 ? -15.418 -2.971 23.068 1.00 88.31 81 TRP A N 1
ATOM 638 C CA . TRP A 1 81 ? -16.652 -3.711 23.343 1.00 88.31 81 TRP A CA 1
ATOM 639 C C . TRP A 1 81 ? -17.883 -2.831 23.223 1.00 88.31 81 TRP A C 1
ATOM 641 O O . TRP A 1 81 ? -18.829 -3.210 22.533 1.00 88.31 81 TRP A O 1
ATOM 651 N N . GLN A 1 82 ? -17.845 -1.655 23.841 1.00 88.50 82 GLN A N 1
ATOM 652 C CA . GLN A 1 82 ? -18.926 -0.687 23.741 1.00 88.50 82 GLN A CA 1
ATOM 653 C C . GLN A 1 82 ? -19.134 -0.245 22.288 1.00 88.50 82 GLN A C 1
ATOM 655 O O . GLN A 1 82 ? -20.258 -0.254 21.796 1.00 88.50 82 GLN A O 1
ATOM 660 N N . TRP A 1 83 ? -18.050 0.039 21.566 1.00 87.94 83 TRP A N 1
ATOM 661 C CA . TRP A 1 83 ? -18.112 0.411 20.154 1.00 87.94 83 TRP A CA 1
ATOM 662 C C . TRP A 1 83 ? -18.753 -0.667 19.278 1.00 87.94 83 TRP A C 1
ATOM 664 O O . TRP A 1 83 ? -19.599 -0.369 18.439 1.00 87.94 83 TRP A O 1
ATOM 674 N N . ASP A 1 84 ? -18.378 -1.933 19.471 1.00 85.69 84 ASP A N 1
ATOM 675 C CA . ASP A 1 84 ? -18.953 -3.065 18.736 1.00 85.69 84 ASP A CA 1
ATOM 676 C C . ASP A 1 84 ? -20.444 -3.257 19.069 1.00 85.69 84 ASP A C 1
ATOM 678 O O . ASP A 1 84 ? -21.228 -3.594 18.182 1.00 85.69 84 ASP A O 1
ATOM 682 N N . ALA A 1 85 ? -20.850 -3.016 20.321 1.00 86.00 85 ALA A N 1
ATOM 683 C CA . ALA A 1 85 ? -22.246 -3.079 20.752 1.00 86.00 85 ALA A CA 1
ATOM 684 C C . ALA A 1 85 ? -23.095 -1.962 20.124 1.00 86.00 85 ALA A C 1
ATOM 686 O O . ALA A 1 85 ? -24.093 -2.259 19.470 1.00 86.00 85 ALA A O 1
ATOM 687 N N . GLU A 1 86 ? -22.652 -0.706 20.219 1.00 84.56 86 GLU A N 1
ATOM 688 C CA . GLU A 1 86 ? -23.313 0.452 19.600 1.00 84.56 86 GLU A CA 1
ATOM 689 C C . GLU A 1 86 ? -23.480 0.257 18.089 1.00 84.56 86 GLU A C 1
ATOM 691 O O . GLU A 1 86 ? -24.529 0.545 17.512 1.00 84.56 86 GLU A O 1
ATOM 696 N N . ARG A 1 87 ? -22.451 -0.283 17.423 1.00 84.44 87 ARG A N 1
ATOM 697 C CA . ARG A 1 87 ? -22.533 -0.555 15.988 1.00 84.44 87 ARG A CA 1
ATOM 698 C C . ARG A 1 87 ? -23.645 -1.551 15.656 1.00 84.44 87 ARG A C 1
ATOM 700 O O . ARG A 1 87 ? -24.354 -1.350 14.671 1.00 84.44 87 ARG A O 1
ATOM 707 N N . ARG A 1 88 ? -23.822 -2.595 16.473 1.00 84.00 88 ARG A N 1
ATOM 708 C CA . ARG A 1 88 ? -24.912 -3.570 16.300 1.00 84.00 88 ARG A CA 1
ATOM 709 C C . ARG A 1 88 ? -26.285 -2.950 16.534 1.00 84.00 88 ARG A C 1
ATOM 711 O O . ARG A 1 88 ? -27.206 -3.275 15.793 1.00 84.00 88 ARG A O 1
ATOM 718 N N . GLU A 1 89 ? -26.419 -2.060 17.516 1.00 86.50 89 GLU A N 1
ATOM 719 C CA . GLU A 1 89 ? -27.673 -1.334 17.778 1.00 86.50 89 GLU A CA 1
ATOM 720 C C . GLU A 1 89 ? -28.074 -0.440 16.600 1.00 86.50 89 GLU A C 1
ATOM 722 O O . GLU A 1 89 ? -29.249 -0.361 16.248 1.00 86.50 89 GLU A O 1
ATOM 727 N N . LEU A 1 90 ? -27.092 0.153 15.915 1.00 84.56 90 LEU A N 1
ATOM 728 C CA . LEU A 1 90 ? -27.288 0.916 14.677 1.00 84.56 90 LEU A CA 1
ATOM 729 C C . LEU A 1 90 ? -27.556 0.035 13.440 1.00 84.56 90 LEU A C 1
ATOM 731 O O . LEU A 1 90 ? -27.563 0.533 12.314 1.00 84.56 90 LEU A O 1
ATOM 735 N N . GLY A 1 91 ? -27.745 -1.275 13.618 1.00 82.56 91 GLY A N 1
ATOM 736 C CA . GLY A 1 91 ? -28.008 -2.221 12.536 1.00 82.56 91 GLY A CA 1
ATOM 737 C C . GLY A 1 91 ? -26.793 -2.526 11.656 1.00 82.56 91 GLY A C 1
ATOM 738 O O . GLY A 1 91 ? -26.947 -3.149 10.604 1.00 82.56 91 GLY A O 1
ATOM 739 N N . MET A 1 92 ? -25.581 -2.118 12.052 1.00 80.06 92 MET A N 1
ATOM 740 C CA . MET A 1 92 ? -24.375 -2.484 11.312 1.00 80.06 92 MET A CA 1
ATOM 741 C C . MET A 1 92 ? -24.024 -3.950 11.575 1.00 80.06 92 MET A C 1
ATOM 743 O O . MET A 1 92 ? -23.850 -4.387 12.715 1.00 80.06 92 MET A O 1
ATOM 747 N N . VAL A 1 93 ? -23.889 -4.709 10.489 1.00 71.75 93 VAL A N 1
ATOM 748 C CA . VAL A 1 93 ? -23.445 -6.106 10.521 1.00 71.75 93 VAL A CA 1
ATOM 749 C C . VAL A 1 93 ? -21.947 -6.144 10.861 1.00 71.75 93 VAL A C 1
ATOM 751 O O . VAL A 1 93 ? -21.230 -5.172 10.618 1.00 71.75 93 VAL A O 1
ATOM 754 N N . GLY A 1 94 ? -21.495 -7.229 11.501 1.00 74.25 94 GLY A N 1
ATOM 755 C CA . GLY A 1 94 ? -20.154 -7.358 12.084 1.00 74.25 94 GLY A CA 1
ATOM 756 C C . GLY A 1 94 ? -18.985 -7.020 11.148 1.00 74.25 94 GLY A C 1
ATOM 757 O O . GLY A 1 94 ? -19.133 -6.883 9.940 1.00 74.25 94 GLY A O 1
ATOM 758 N N . TRP A 1 95 ? -17.792 -6.891 11.729 1.00 78.50 95 TRP A N 1
ATOM 759 C CA . TRP A 1 95 ? -16.578 -6.516 11.000 1.00 78.50 95 TRP A CA 1
ATOM 760 C C . TRP A 1 95 ? -16.208 -7.512 9.897 1.00 78.50 95 TRP A C 1
ATOM 762 O O . TRP A 1 95 ? -16.054 -8.704 10.167 1.00 78.50 95 TRP A O 1
ATOM 772 N N . GLU A 1 96 ? -15.977 -6.997 8.690 1.00 80.56 96 GLU A N 1
ATOM 773 C CA . GLU A 1 96 ? -15.305 -7.731 7.622 1.00 80.56 96 GLU A CA 1
ATOM 774 C C . GLU A 1 96 ? -13.798 -7.528 7.779 1.00 80.56 96 GLU A C 1
ATOM 776 O O . GLU A 1 96 ? -13.298 -6.410 7.667 1.00 80.56 96 GLU A O 1
ATOM 781 N N . ALA A 1 97 ? -13.087 -8.606 8.110 1.00 82.94 97 ALA A N 1
ATOM 782 C CA . ALA A 1 97 ? -11.647 -8.593 8.316 1.00 82.94 97 ALA A CA 1
ATOM 783 C C . ALA A 1 97 ? -10.960 -9.496 7.292 1.00 82.94 97 ALA A C 1
ATOM 785 O O . ALA A 1 97 ? -11.369 -10.638 7.078 1.00 82.94 97 ALA A O 1
ATOM 786 N N . LEU A 1 98 ? -9.885 -8.990 6.700 1.00 85.62 98 LEU A N 1
ATOM 787 C CA . LEU A 1 98 ? -9.011 -9.724 5.800 1.00 85.62 98 LEU A CA 1
ATOM 788 C C . LEU A 1 98 ? -7.731 -10.102 6.540 1.00 85.62 98 LEU A C 1
ATOM 790 O O . LEU A 1 98 ? -7.131 -9.269 7.222 1.00 85.62 98 LEU A O 1
ATOM 794 N N . MET A 1 99 ? -7.302 -11.352 6.379 1.00 85.12 99 MET A N 1
ATOM 795 C CA . MET A 1 99 ? -6.050 -11.867 6.932 1.00 85.12 99 MET A CA 1
ATOM 796 C C . MET A 1 99 ? -5.311 -12.676 5.865 1.00 85.12 99 MET A C 1
ATOM 798 O O . MET A 1 99 ? -5.949 -13.487 5.189 1.00 85.12 99 MET A O 1
ATOM 802 N N . PRO A 1 100 ? -3.987 -12.499 5.708 1.00 86.06 100 PRO A N 1
ATOM 803 C CA . PRO A 1 100 ? -3.205 -13.373 4.857 1.00 86.06 100 PRO A CA 1
ATOM 804 C C . PRO A 1 100 ? -3.115 -14.757 5.506 1.00 86.06 100 PRO A C 1
ATOM 806 O O . PRO A 1 100 ? -2.921 -14.899 6.719 1.00 86.06 100 PRO A O 1
ATOM 809 N N . VAL A 1 101 ? -3.252 -15.785 4.679 1.00 84.12 101 VAL A N 1
ATOM 810 C CA . VAL A 1 101 ? -3.200 -17.185 5.088 1.00 84.12 101 VAL A CA 1
ATOM 811 C C . VAL A 1 101 ? -2.229 -17.906 4.156 1.00 84.12 101 VAL A C 1
ATOM 813 O O . VAL A 1 101 ? -2.387 -17.848 2.943 1.00 84.12 101 VAL A O 1
ATOM 816 N N . GLU A 1 102 ? -1.208 -18.548 4.726 1.00 72.81 102 GLU A N 1
ATOM 817 C CA . GLU A 1 102 ? -0.128 -19.208 3.967 1.00 72.81 102 GLU A CA 1
ATOM 818 C C . GLU A 1 102 ? -0.314 -20.718 3.804 1.00 72.81 102 GLU A C 1
ATOM 820 O O . GLU A 1 102 ? 0.289 -21.320 2.926 1.00 72.81 102 GLU A O 1
ATOM 825 N N . GLN A 1 103 ? -1.129 -21.337 4.656 1.00 72.00 103 GLN A N 1
ATOM 826 C CA . GLN A 1 103 ? -1.410 -22.772 4.627 1.00 72.00 103 GLN A CA 1
ATOM 827 C C . GLN A 1 103 ? -2.884 -22.990 4.325 1.00 72.00 103 GLN A C 1
ATOM 829 O O . GLN A 1 103 ? -3.702 -22.140 4.669 1.00 72.00 103 GLN A O 1
ATOM 834 N N . ASP A 1 104 ? -3.231 -24.137 3.747 1.00 68.88 104 ASP A N 1
ATOM 835 C CA . ASP A 1 104 ? -4.628 -24.505 3.539 1.00 68.88 104 ASP A CA 1
ATOM 836 C C . ASP A 1 104 ? -5.360 -24.562 4.886 1.00 68.88 104 ASP A C 1
ATOM 838 O O . ASP A 1 104 ? -5.250 -25.512 5.662 1.00 68.88 104 ASP A O 1
ATOM 842 N N . VAL A 1 105 ? -6.089 -23.489 5.192 1.00 73.88 105 VAL A N 1
ATOM 843 C CA . VAL A 1 105 ? -6.928 -23.406 6.382 1.00 73.88 105 VAL A CA 1
ATOM 844 C C . VAL A 1 105 ? -8.261 -24.037 6.038 1.00 73.88 105 VAL A C 1
ATOM 846 O O . VAL A 1 105 ? -8.986 -23.565 5.162 1.00 73.88 105 VAL A O 1
ATOM 849 N N . HIS A 1 106 ? -8.606 -25.094 6.769 1.00 76.19 106 HIS A N 1
ATOM 850 C CA . HIS A 1 106 ? -9.948 -25.643 6.713 1.00 76.19 106 HIS A CA 1
ATOM 851 C C . HIS A 1 106 ? -10.933 -24.613 7.273 1.00 76.19 106 HIS A C 1
ATOM 853 O O . HIS A 1 106 ? -10.897 -24.279 8.457 1.00 76.19 106 HIS A O 1
ATOM 859 N N . VAL A 1 107 ? -11.804 -24.100 6.408 1.00 76.44 107 VAL A N 1
ATOM 860 C CA . VAL A 1 107 ? -12.908 -23.225 6.798 1.00 76.44 107 VAL A CA 1
ATOM 861 C C . VAL A 1 107 ? -14.062 -24.119 7.264 1.00 76.44 107 VAL A C 1
ATOM 863 O O . VAL A 1 107 ? -14.602 -24.860 6.441 1.00 76.44 107 VAL A O 1
ATOM 866 N N . PRO A 1 108 ? -14.455 -24.084 8.554 1.00 75.81 108 PRO A N 1
ATOM 867 C CA . PRO A 1 108 ? -15.504 -24.959 9.057 1.00 75.81 108 PRO A CA 1
ATOM 868 C C . PRO A 1 108 ? -16.837 -24.737 8.321 1.00 75.81 108 PRO A C 1
ATOM 870 O O . PRO A 1 108 ? -17.191 -23.580 8.042 1.00 75.81 108 PRO A O 1
ATOM 873 N N . PRO A 1 109 ? -17.613 -25.807 8.057 1.00 70.06 109 PRO A N 1
ATOM 874 C CA . PRO A 1 109 ? -18.958 -25.688 7.505 1.00 70.06 109 PRO A CA 1
ATOM 875 C C . PRO A 1 109 ? -19.831 -24.788 8.390 1.00 70.06 109 PRO A C 1
ATOM 877 O O . PRO A 1 109 ? -19.895 -24.978 9.603 1.00 70.06 109 PRO A O 1
ATOM 880 N N . GLY A 1 110 ? -20.491 -23.794 7.791 1.00 73.19 110 GLY A N 1
ATOM 881 C CA . GLY A 1 110 ? -21.333 -22.829 8.510 1.00 73.19 110 GLY A CA 1
ATOM 882 C C . GLY A 1 110 ? -20.600 -21.599 9.061 1.00 73.19 110 GLY A C 1
ATOM 883 O O . GLY A 1 110 ? -21.247 -20.728 9.639 1.00 73.19 110 GLY A O 1
ATOM 884 N N . SER A 1 111 ? -19.280 -21.479 8.872 1.00 77.75 111 SER A N 1
ATOM 885 C CA . SER A 1 111 ? -18.579 -20.230 9.192 1.00 77.75 111 SER A CA 1
ATOM 886 C C . SER A 1 111 ? -18.886 -19.130 8.164 1.00 77.75 111 SER A C 1
ATOM 888 O O . SER A 1 111 ? -19.126 -19.402 6.989 1.00 77.75 111 SER A O 1
ATOM 890 N N . THR A 1 112 ? -18.841 -17.867 8.592 1.00 80.12 112 THR A N 1
ATOM 891 C CA . THR A 1 112 ? -18.970 -16.696 7.704 1.00 80.12 112 THR A CA 1
ATOM 892 C C . THR A 1 112 ? -17.680 -16.369 6.950 1.00 80.12 112 THR A C 1
ATOM 894 O O . THR A 1 112 ? -17.657 -15.442 6.143 1.00 80.12 112 THR A O 1
ATOM 897 N N . ASN A 1 113 ? -16.591 -17.087 7.235 1.00 82.69 113 ASN A N 1
ATOM 898 C CA . ASN A 1 113 ? -15.286 -16.823 6.650 1.00 82.69 113 ASN A CA 1
ATOM 899 C C . ASN A 1 113 ? -15.268 -17.285 5.192 1.00 82.69 113 ASN A C 1
ATOM 901 O O . ASN A 1 113 ? -15.706 -18.390 4.873 1.00 82.69 113 ASN A O 1
ATOM 905 N N . LYS A 1 114 ? -14.721 -16.450 4.310 1.00 84.19 114 LYS A N 1
ATOM 906 C CA . LYS A 1 114 ? -14.527 -16.777 2.897 1.00 84.19 114 LYS A CA 1
ATOM 907 C C . LYS A 1 114 ? -13.039 -16.835 2.598 1.00 84.19 114 LYS A C 1
ATOM 909 O O . LYS A 1 114 ? -12.305 -15.900 2.909 1.00 84.19 114 LYS A O 1
ATOM 914 N N . LEU A 1 115 ? -12.601 -17.938 1.999 1.00 86.94 115 LEU A N 1
ATOM 915 C CA . LEU A 1 115 ? -11.242 -18.044 1.491 1.00 86.94 115 LEU A CA 1
ATOM 916 C C . LEU A 1 115 ? -11.165 -17.322 0.144 1.00 86.94 115 LEU A C 1
ATOM 918 O O . LEU A 1 115 ? -11.905 -17.644 -0.785 1.00 86.94 115 LEU A O 1
ATOM 922 N N . HIS A 1 116 ? -10.265 -16.347 0.049 1.00 87.06 116 HIS A N 1
ATOM 923 C CA . HIS A 1 116 ? -9.974 -15.637 -1.190 1.00 87.06 116 HIS A CA 1
ATOM 924 C C . HIS A 1 116 ? -8.601 -16.067 -1.693 1.00 87.06 116 HIS A C 1
ATOM 926 O O . HIS A 1 116 ? -7.582 -15.739 -1.087 1.00 87.06 116 HIS A O 1
ATOM 932 N N . HIS A 1 117 ? -8.573 -16.798 -2.804 1.00 88.50 117 HIS A N 1
ATOM 933 C CA . HIS A 1 117 ? -7.315 -17.174 -3.433 1.00 88.50 117 HIS A CA 1
ATOM 934 C C . HIS A 1 117 ? -6.685 -15.958 -4.107 1.00 88.50 117 HIS A C 1
ATOM 936 O O . HIS A 1 117 ? -7.345 -15.232 -4.857 1.00 88.50 117 HIS A O 1
ATOM 942 N N . ALA A 1 118 ? -5.393 -15.752 -3.853 1.00 89.38 118 ALA A N 1
ATOM 943 C CA . ALA A 1 118 ? -4.613 -14.818 -4.642 1.00 89.38 118 ALA A CA 1
ATOM 944 C C . ALA A 1 118 ? -4.624 -15.270 -6.105 1.00 89.38 118 ALA A C 1
ATOM 946 O O . ALA A 1 118 ? -4.471 -16.451 -6.416 1.00 89.38 118 ALA A O 1
ATOM 947 N N . THR A 1 119 ? -4.805 -14.314 -7.003 1.00 92.62 119 THR A N 1
ATOM 948 C CA . THR A 1 119 ? -4.748 -14.561 -8.443 1.00 92.62 119 THR A CA 1
ATOM 949 C C . THR A 1 119 ? -3.376 -14.166 -8.958 1.00 92.62 119 THR A C 1
ATOM 951 O O . THR A 1 119 ? -2.756 -13.231 -8.446 1.00 92.62 119 THR A O 1
ATOM 954 N N . SER A 1 120 ? -2.891 -14.866 -9.975 1.00 92.19 120 SER A N 1
ATOM 955 C CA . SER A 1 120 ? -1.699 -14.471 -10.711 1.00 92.19 120 SER A CA 1
ATOM 956 C C . SER A 1 120 ? -2.007 -14.420 -12.198 1.00 92.19 120 SER A C 1
ATOM 958 O O . SER A 1 120 ? -2.859 -15.152 -12.702 1.00 92.19 120 SER A O 1
ATOM 960 N N . TYR A 1 121 ? -1.324 -13.533 -12.910 1.00 92.44 121 TYR A N 1
ATOM 961 C CA . TYR A 1 121 ? -1.331 -13.550 -14.362 1.00 92.44 121 TYR A CA 1
ATOM 962 C C . TYR A 1 121 ? 0.043 -13.192 -14.913 1.00 92.44 121 TYR A C 1
ATOM 964 O O . TYR A 1 121 ? 0.810 -12.440 -14.307 1.00 92.44 121 TYR A O 1
ATOM 972 N N . ILE A 1 122 ? 0.328 -13.738 -16.091 1.00 93.69 122 ILE A N 1
ATOM 973 C CA . ILE A 1 122 ? 1.570 -13.522 -16.824 1.00 93.69 122 ILE A CA 1
ATOM 974 C C . ILE A 1 122 ? 1.210 -12.888 -18.162 1.00 93.69 122 ILE A C 1
ATOM 976 O O . ILE A 1 122 ? 0.337 -13.376 -18.880 1.00 93.69 122 ILE A O 1
ATOM 980 N N . ARG A 1 123 ? 1.875 -11.784 -18.495 1.00 92.94 123 ARG A N 1
ATOM 981 C CA . ARG A 1 123 ? 1.741 -11.093 -19.773 1.00 92.94 123 ARG A CA 1
ATOM 982 C C . ARG A 1 123 ? 3.094 -11.062 -20.469 1.00 92.94 123 ARG A C 1
ATOM 984 O O . ARG A 1 123 ? 4.103 -10.693 -19.874 1.00 92.94 123 ARG A O 1
ATOM 991 N N . HIS A 1 124 ? 3.095 -11.433 -21.742 1.00 94.31 124 HIS A N 1
ATOM 992 C CA . HIS A 1 124 ? 4.271 -11.349 -22.597 1.00 94.31 124 HIS A CA 1
ATOM 993 C C . HIS A 1 124 ? 4.153 -10.115 -23.481 1.00 94.31 124 HIS A C 1
ATOM 995 O O . HIS A 1 124 ? 3.180 -9.969 -24.220 1.00 94.31 124 HIS A O 1
ATOM 1001 N N . HIS A 1 125 ? 5.155 -9.249 -23.419 1.00 92.75 125 HIS A N 1
ATOM 1002 C CA . HIS A 1 125 ? 5.278 -8.089 -24.285 1.00 92.75 125 HIS A CA 1
ATOM 1003 C C . HIS A 1 125 ? 6.428 -8.339 -25.259 1.00 92.75 125 HIS A C 1
ATOM 1005 O O . HIS A 1 125 ? 7.547 -8.633 -24.838 1.00 92.75 125 HIS A O 1
ATOM 1011 N N . LYS A 1 126 ? 6.142 -8.265 -26.559 1.00 93.44 126 LYS A N 1
ATOM 1012 C CA . LYS A 1 126 ? 7.127 -8.401 -27.638 1.00 93.44 126 LYS A CA 1
ATOM 1013 C C . LYS A 1 126 ? 7.354 -7.041 -28.285 1.00 93.44 126 LYS A C 1
ATOM 1015 O O . LYS A 1 126 ? 6.479 -6.185 -28.207 1.00 93.44 126 LYS A O 1
ATOM 1020 N N . ASP A 1 127 ? 8.507 -6.878 -28.925 1.00 93.81 127 ASP A N 1
ATOM 1021 C CA . ASP A 1 127 ? 8.870 -5.669 -29.670 1.00 93.81 127 ASP A CA 1
ATOM 1022 C C . ASP A 1 127 ? 8.802 -4.383 -28.825 1.00 93.81 127 ASP A C 1
ATOM 1024 O O . ASP A 1 127 ? 8.422 -3.312 -29.306 1.00 93.81 127 ASP A O 1
ATOM 1028 N N . VAL A 1 128 ? 9.174 -4.500 -27.549 1.00 94.56 128 VAL A N 1
ATOM 1029 C CA . VAL A 1 128 ? 9.199 -3.398 -26.583 1.00 94.56 128 VAL A CA 1
ATOM 1030 C C . VAL A 1 128 ? 10.565 -2.723 -26.608 1.00 94.56 128 VAL A C 1
ATOM 1032 O O . VAL A 1 128 ? 11.591 -3.399 -26.680 1.00 94.56 128 VAL A O 1
ATOM 1035 N N . VAL A 1 129 ? 10.594 -1.396 -26.507 1.00 94.25 129 VAL A N 1
ATOM 1036 C CA . VAL A 1 129 ? 11.826 -0.651 -26.224 1.00 94.25 129 VAL A CA 1
ATOM 1037 C C . VAL A 1 129 ? 12.162 -0.848 -24.748 1.00 94.25 129 VAL A C 1
ATOM 1039 O O . VAL A 1 129 ? 11.434 -0.369 -23.883 1.00 94.25 129 VAL A O 1
ATOM 1042 N N . VAL A 1 130 ? 13.227 -1.598 -24.461 1.00 94.44 130 VAL A N 1
ATOM 1043 C CA . VAL A 1 130 ? 13.696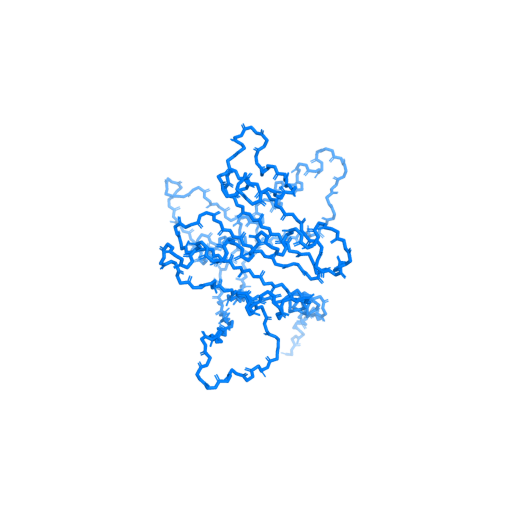 -1.890 -23.101 1.00 94.44 130 VAL A CA 1
ATOM 1044 C C . VAL A 1 130 ? 14.811 -0.903 -22.733 1.00 94.44 130 VAL A C 1
ATOM 1046 O O . VAL A 1 130 ? 15.868 -0.937 -23.375 1.00 94.44 130 VAL A O 1
ATOM 1049 N N . PRO A 1 131 ? 14.610 -0.039 -21.719 1.00 93.06 131 PRO A N 1
ATOM 1050 C CA . PRO A 1 131 ? 15.597 0.949 -21.308 1.00 93.06 131 PRO A CA 1
ATOM 1051 C C . PRO A 1 131 ? 16.877 0.290 -20.798 1.00 93.06 131 PRO A C 1
ATOM 1053 O O . PRO A 1 131 ? 16.846 -0.748 -20.130 1.00 93.06 131 PRO A O 1
ATOM 1056 N N . ARG A 1 132 ? 18.024 0.915 -21.072 1.00 88.12 132 ARG A N 1
ATOM 1057 C CA . ARG A 1 132 ? 19.309 0.475 -20.510 1.00 88.12 132 ARG A CA 1
ATOM 1058 C C . ARG A 1 132 ? 19.441 0.983 -19.078 1.00 88.12 132 ARG A C 1
ATOM 1060 O O . ARG A 1 132 ? 19.827 2.126 -18.849 1.00 88.12 132 ARG A O 1
ATOM 1067 N N . ILE A 1 133 ? 19.121 0.128 -18.112 1.00 80.69 133 ILE A N 1
ATOM 1068 C CA . ILE A 1 133 ? 19.106 0.516 -16.699 1.00 80.69 133 ILE A CA 1
ATOM 1069 C C . ILE A 1 133 ? 20.411 0.097 -16.029 1.00 80.69 133 ILE A C 1
ATOM 1071 O O . ILE A 1 133 ? 20.759 -1.082 -15.996 1.00 80.69 133 ILE A O 1
ATOM 1075 N N . THR A 1 134 ? 21.089 1.068 -15.423 1.00 81.56 134 THR A N 1
ATOM 1076 C CA . THR A 1 134 ? 22.183 0.818 -14.483 1.00 81.56 134 THR A CA 1
ATOM 1077 C C . THR A 1 134 ? 21.669 1.107 -13.079 1.00 81.56 134 THR A C 1
ATOM 1079 O O . THR A 1 134 ? 21.533 2.267 -12.691 1.00 81.56 134 THR A O 1
ATOM 1082 N N . LEU A 1 135 ? 21.356 0.055 -12.321 1.00 77.44 135 LEU A N 1
ATOM 1083 C CA . LEU A 1 135 ? 20.970 0.179 -10.916 1.00 77.44 135 LEU A CA 1
ATOM 1084 C C . LEU A 1 135 ? 22.233 0.422 -10.082 1.00 77.44 135 LEU A C 1
ATOM 1086 O O . LEU A 1 135 ? 23.005 -0.497 -9.819 1.00 77.44 135 LEU A O 1
ATOM 1090 N N . GLY A 1 136 ? 22.464 1.678 -9.707 1.00 84.62 136 GLY A N 1
ATOM 1091 C CA . GLY A 1 136 ? 23.549 2.092 -8.819 1.00 84.62 136 GLY A CA 1
ATOM 1092 C C . GLY A 1 136 ? 23.019 2.879 -7.619 1.00 84.62 136 GLY A C 1
ATOM 1093 O O . GLY A 1 136 ? 21.904 3.407 -7.688 1.00 84.62 136 GLY A O 1
ATOM 1094 N N . PRO A 1 137 ? 23.792 2.974 -6.521 1.00 89.50 137 PRO A N 1
ATOM 1095 C CA . PRO A 1 137 ? 23.414 3.797 -5.379 1.00 89.50 137 PRO A CA 1
ATOM 1096 C C . PRO A 1 137 ? 23.241 5.258 -5.806 1.00 89.50 137 PRO A C 1
ATOM 1098 O O . PRO A 1 137 ? 23.973 5.752 -6.667 1.00 89.50 137 PRO A O 1
ATOM 1101 N N . ARG A 1 138 ? 22.279 5.950 -5.188 1.00 92.12 138 ARG A N 1
ATOM 1102 C CA . ARG A 1 138 ? 22.041 7.374 -5.443 1.00 92.12 138 ARG A CA 1
ATOM 1103 C C . ARG A 1 138 ? 23.300 8.179 -5.077 1.00 92.12 138 ARG A C 1
ATOM 1105 O O . ARG A 1 138 ? 23.769 8.049 -3.942 1.00 92.12 138 ARG A O 1
ATOM 1112 N N . PRO A 1 139 ? 23.860 8.986 -5.997 1.00 93.44 139 PRO A N 1
ATOM 1113 C CA . PRO A 1 139 ? 25.041 9.797 -5.715 1.00 93.44 139 PRO A CA 1
ATOM 1114 C C . PRO A 1 139 ? 24.808 10.807 -4.587 1.00 93.44 139 PRO A C 1
ATOM 1116 O O . PRO A 1 139 ? 23.685 11.245 -4.346 1.00 93.44 139 PRO A O 1
ATOM 1119 N N . THR A 1 140 ? 25.888 11.200 -3.911 1.00 94.31 140 THR A N 1
ATOM 1120 C CA . THR A 1 140 ? 25.856 12.216 -2.844 1.00 94.31 140 THR A CA 1
ATOM 1121 C C . THR A 1 140 ? 26.054 13.640 -3.360 1.00 94.31 140 THR A C 1
ATOM 1123 O O . THR A 1 140 ? 25.674 14.587 -2.675 1.00 94.31 140 THR A O 1
ATOM 1126 N N . SER A 1 141 ? 26.644 13.815 -4.548 1.00 95.12 141 SER A N 1
ATOM 1127 C CA . SER A 1 141 ? 26.749 15.124 -5.196 1.00 95.12 141 SER A CA 1
ATOM 1128 C C . SER A 1 141 ? 25.382 15.578 -5.703 1.00 95.12 141 SER A C 1
ATOM 1130 O O . SER A 1 141 ? 24.601 14.764 -6.191 1.00 95.12 141 SER A O 1
ATOM 1132 N N . ASN A 1 142 ? 25.097 16.879 -5.616 1.00 91.56 142 ASN A N 1
ATOM 1133 C CA . ASN A 1 142 ? 23.797 17.423 -6.010 1.00 91.56 142 ASN A CA 1
ATOM 1134 C C . ASN A 1 142 ? 23.482 17.143 -7.490 1.00 91.56 142 ASN A C 1
ATOM 1136 O O . ASN A 1 142 ? 22.441 16.575 -7.798 1.00 91.56 142 ASN A O 1
ATOM 1140 N N . ASP A 1 143 ? 24.420 17.443 -8.389 1.00 91.50 143 ASP A N 1
ATOM 1141 C CA . ASP A 1 143 ? 24.223 17.247 -9.833 1.00 91.50 143 ASP A CA 1
ATOM 1142 C C . ASP A 1 143 ? 24.085 15.760 -10.195 1.00 91.50 143 ASP A C 1
ATOM 1144 O O . ASP A 1 143 ? 23.268 15.379 -11.031 1.00 91.50 143 ASP A O 1
ATOM 1148 N N . GLY A 1 144 ? 24.844 14.894 -9.512 1.00 91.19 144 GLY A N 1
ATOM 1149 C CA . GLY A 1 144 ? 24.739 13.446 -9.684 1.00 91.19 144 GLY A CA 1
ATOM 1150 C C . GLY A 1 144 ? 23.415 12.887 -9.164 1.00 91.19 144 GLY A C 1
ATOM 1151 O O . GLY A 1 144 ? 22.855 11.982 -9.777 1.00 91.19 144 GLY A O 1
ATOM 1152 N N . ALA A 1 145 ? 22.902 13.424 -8.054 1.00 92.50 145 ALA A N 1
ATOM 1153 C CA . ALA A 1 145 ? 21.618 13.032 -7.489 1.00 92.50 145 ALA A CA 1
ATOM 1154 C C . ALA A 1 145 ? 20.455 13.427 -8.407 1.00 92.50 145 ALA A C 1
ATOM 1156 O O . ALA A 1 145 ? 19.587 12.595 -8.647 1.00 92.50 145 ALA A O 1
ATOM 1157 N N . VAL A 1 146 ? 20.475 14.639 -8.976 1.00 94.56 146 VAL A N 1
ATOM 1158 C CA . VAL A 1 146 ? 19.450 15.102 -9.929 1.00 94.56 146 VAL A CA 1
ATOM 1159 C C . VAL A 1 146 ? 19.416 14.209 -11.171 1.00 94.56 146 VAL A C 1
ATOM 1161 O O . VAL A 1 146 ? 18.367 13.662 -11.497 1.00 94.56 146 VAL A O 1
ATOM 1164 N N . ALA A 1 147 ? 20.567 13.961 -11.803 1.00 91.12 147 ALA A N 1
ATOM 1165 C CA . ALA A 1 147 ? 20.638 13.098 -12.986 1.00 91.12 147 ALA A CA 1
ATOM 1166 C C . ALA A 1 147 ? 20.260 11.631 -12.692 1.00 91.12 147 ALA A C 1
ATOM 1168 O O . ALA A 1 147 ? 19.790 10.901 -13.570 1.00 91.12 147 ALA A O 1
ATOM 1169 N N . TRP A 1 148 ? 20.499 11.160 -11.464 1.00 92.56 148 TRP A N 1
ATOM 1170 C CA . TRP A 1 148 ? 20.044 9.842 -11.019 1.00 92.56 148 TRP A CA 1
ATOM 1171 C C . TRP A 1 148 ? 18.523 9.816 -10.828 1.00 92.56 148 TRP A C 1
ATOM 1173 O O . TRP A 1 148 ? 17.881 8.874 -11.289 1.00 92.56 148 TRP A O 1
ATOM 1183 N N . ASP A 1 149 ? 17.949 10.847 -10.200 1.00 92.88 149 ASP A N 1
ATOM 1184 C CA . ASP A 1 149 ? 16.509 10.959 -9.951 1.00 92.88 149 ASP A CA 1
ATOM 1185 C C . ASP A 1 149 ? 15.729 11.031 -11.276 1.00 92.88 149 ASP A C 1
ATOM 1187 O O . ASP A 1 149 ? 14.745 10.314 -11.440 1.00 92.88 149 ASP A O 1
ATOM 1191 N N . GLU A 1 150 ? 16.194 11.824 -12.248 1.00 91.81 150 GLU A N 1
ATOM 1192 C CA . GLU A 1 150 ? 15.606 11.914 -13.595 1.00 91.81 15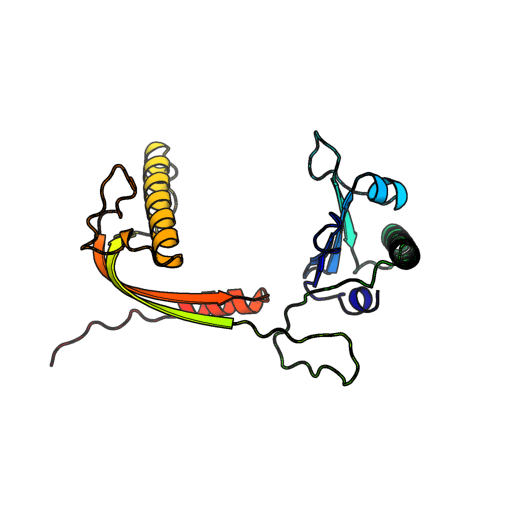0 GLU A CA 1
ATOM 1193 C C . GLU A 1 150 ? 15.570 10.546 -14.286 1.00 91.81 150 GLU A C 1
ATOM 1195 O O . GLU A 1 150 ? 14.507 10.076 -14.691 1.00 91.81 150 GLU A O 1
ATOM 1200 N N . ARG A 1 151 ? 16.704 9.840 -14.310 1.00 91.25 151 ARG A N 1
ATOM 1201 C CA . ARG A 1 151 ? 16.806 8.504 -14.914 1.00 91.25 151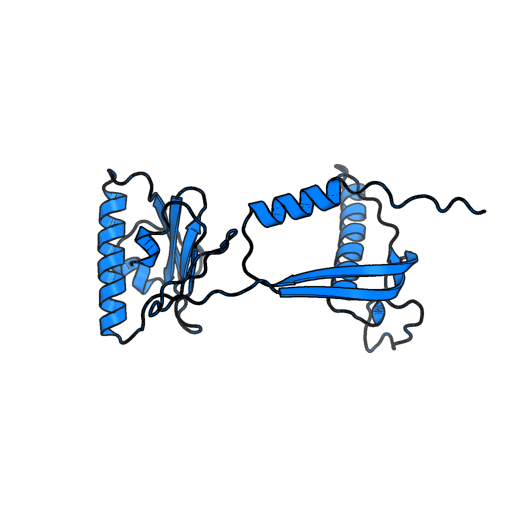 ARG A CA 1
ATOM 1202 C C . ARG A 1 151 ? 15.910 7.472 -14.229 1.00 91.25 151 ARG A C 1
ATOM 1204 O O . ARG A 1 151 ? 15.336 6.608 -14.891 1.00 91.25 151 ARG A O 1
ATOM 1211 N N . MET A 1 152 ? 15.814 7.516 -12.900 1.00 92.31 152 MET A N 1
ATOM 1212 C CA . MET A 1 152 ? 14.939 6.608 -12.155 1.00 92.31 152 MET A CA 1
ATOM 1213 C C . MET A 1 152 ? 13.468 6.928 -12.403 1.00 92.31 152 MET A C 1
ATOM 1215 O O . MET A 1 152 ? 12.678 6.000 -12.557 1.00 92.31 152 MET A O 1
ATOM 1219 N N . ASN A 1 153 ? 13.103 8.207 -12.500 1.00 92.94 153 ASN A N 1
ATOM 1220 C CA . ASN A 1 153 ? 11.747 8.622 -12.849 1.00 92.94 153 ASN A CA 1
ATOM 1221 C C . ASN A 1 153 ? 11.352 8.131 -14.247 1.00 92.94 153 ASN A C 1
ATOM 1223 O O . ASN A 1 153 ? 10.302 7.505 -14.377 1.00 92.94 153 ASN A O 1
ATOM 1227 N N . GLU A 1 154 ? 12.209 8.318 -15.255 1.00 92.75 154 GLU A N 1
ATOM 1228 C CA . GLU A 1 154 ? 11.992 7.794 -16.614 1.00 92.75 154 GLU A CA 1
ATOM 1229 C C . GLU A 1 154 ? 11.794 6.271 -16.611 1.00 92.75 154 GLU A C 1
ATOM 1231 O O . GLU A 1 154 ? 10.889 5.738 -17.263 1.00 92.75 154 GLU A O 1
ATOM 1236 N N . PHE A 1 155 ? 12.612 5.550 -15.836 1.00 93.12 155 PHE A N 1
ATOM 1237 C CA . PHE A 1 155 ? 12.475 4.106 -15.686 1.00 93.12 155 PHE A CA 1
ATOM 1238 C C . PHE A 1 155 ? 11.155 3.709 -15.011 1.00 93.12 155 PHE A C 1
ATOM 1240 O O . PHE A 1 155 ? 10.484 2.795 -15.491 1.00 93.12 155 PHE A O 1
ATOM 1247 N N . PHE A 1 156 ? 10.757 4.373 -13.922 1.00 93.75 156 PHE A N 1
ATOM 1248 C CA . PHE A 1 156 ? 9.500 4.076 -13.230 1.00 93.75 156 PHE A CA 1
ATOM 1249 C C . PHE A 1 156 ? 8.276 4.404 -14.082 1.00 93.75 156 PHE A C 1
ATOM 1251 O O . PHE A 1 156 ? 7.297 3.654 -14.055 1.00 93.75 156 PHE A O 1
ATOM 1258 N N . GLU A 1 157 ? 8.334 5.477 -14.867 1.00 94.25 157 GLU A N 1
ATOM 1259 C CA . GLU A 1 157 ? 7.290 5.812 -15.828 1.00 94.25 157 GLU A CA 1
ATOM 1260 C C . GLU A 1 157 ? 7.170 4.716 -16.892 1.00 94.25 157 GLU A C 1
ATOM 1262 O O . GLU A 1 157 ? 6.088 4.156 -17.086 1.00 94.25 157 GLU A O 1
ATOM 1267 N N . TRP A 1 158 ? 8.290 4.315 -17.504 1.00 95.12 158 TRP A N 1
ATOM 1268 C CA . TRP A 1 158 ? 8.319 3.194 -18.444 1.00 95.12 158 TRP A CA 1
ATOM 1269 C C . TRP A 1 158 ? 7.799 1.892 -17.830 1.00 95.12 158 TRP A C 1
ATOM 1271 O O . TRP A 1 158 ? 6.968 1.207 -18.432 1.00 95.12 158 TRP A O 1
ATOM 1281 N N . PHE A 1 159 ? 8.227 1.563 -16.611 1.00 94.00 159 PHE A N 1
ATOM 1282 C CA . PHE A 1 159 ? 7.778 0.372 -15.896 1.00 94.00 159 PHE A CA 1
ATOM 1283 C C . PHE A 1 159 ? 6.258 0.396 -15.684 1.00 94.00 159 PHE A C 1
ATOM 1285 O O . PHE A 1 159 ? 5.575 -0.591 -15.965 1.00 94.00 159 PHE A O 1
ATOM 1292 N N . GLY A 1 160 ? 5.705 1.544 -15.279 1.00 93.94 160 GLY A N 1
ATOM 1293 C CA . GLY A 1 160 ? 4.262 1.754 -15.175 1.00 93.94 160 GLY A CA 1
ATOM 1294 C C . GLY A 1 160 ? 3.537 1.523 -16.504 1.00 93.94 160 GLY A C 1
ATOM 1295 O O . GLY A 1 160 ? 2.522 0.819 -16.539 1.00 93.94 160 GLY A O 1
ATOM 1296 N N . MET A 1 161 ? 4.092 2.032 -17.608 1.00 94.06 161 MET A N 1
ATOM 1297 C CA . MET A 1 161 ? 3.547 1.850 -18.958 1.00 94.06 161 MET A CA 1
ATOM 1298 C C . MET A 1 161 ? 3.544 0.379 -19.396 1.00 94.06 161 MET A C 1
ATOM 1300 O O . MET A 1 161 ? 2.557 -0.087 -19.978 1.00 94.06 161 MET A O 1
ATOM 1304 N N . VAL A 1 162 ? 4.585 -0.386 -19.057 1.00 94.06 162 VAL A N 1
ATOM 1305 C CA . VAL A 1 162 ? 4.621 -1.843 -19.270 1.00 94.06 162 VAL A CA 1
ATOM 1306 C C . VAL A 1 162 ? 3.559 -2.546 -18.421 1.00 94.06 162 VAL A C 1
ATOM 1308 O O . VAL A 1 162 ? 2.806 -3.375 -18.942 1.00 94.06 162 VAL A O 1
ATOM 1311 N N . CYS A 1 163 ? 3.431 -2.191 -17.138 1.00 92.81 163 CYS A N 1
ATOM 1312 C CA . CYS A 1 163 ? 2.474 -2.812 -16.220 1.00 92.81 163 CYS A CA 1
ATOM 1313 C C . CYS A 1 163 ? 1.021 -2.680 -16.695 1.00 92.81 163 CYS A C 1
ATOM 1315 O O . CYS A 1 163 ? 0.252 -3.645 -16.612 1.00 92.81 163 CYS A O 1
ATOM 1317 N N . ILE A 1 164 ? 0.645 -1.520 -17.238 1.00 92.62 164 ILE A N 1
ATOM 1318 C CA . ILE A 1 164 ? -0.693 -1.317 -17.809 1.00 92.62 164 ILE A CA 1
ATOM 1319 C C . ILE A 1 164 ? -0.834 -1.917 -19.217 1.00 92.62 164 ILE A C 1
ATOM 1321 O O . ILE A 1 164 ? -1.950 -2.118 -19.688 1.00 92.62 164 ILE A O 1
ATOM 1325 N N . GLY A 1 165 ? 0.267 -2.314 -19.861 1.00 90.62 165 GLY A N 1
ATOM 1326 C CA . GLY A 1 165 ? 0.284 -2.842 -21.227 1.00 90.62 165 GLY A CA 1
ATOM 1327 C C . GLY A 1 165 ? 0.046 -1.775 -22.280 1.00 90.62 165 GLY A C 1
ATOM 1328 O O . GLY A 1 165 ? -0.641 -2.025 -23.266 1.00 90.62 165 GLY A O 1
ATOM 1329 N N . SER A 1 166 ? 0.595 -0.587 -22.051 1.00 92.44 166 SER A N 1
ATOM 1330 C CA . SER A 1 166 ? 0.461 0.529 -22.970 1.00 92.44 166 SER A CA 1
ATOM 1331 C C . SER A 1 166 ? 1.175 0.244 -24.298 1.00 92.44 166 SER A C 1
ATOM 1333 O O . SER A 1 166 ? 2.339 -0.179 -24.279 1.00 92.44 166 SER A O 1
ATOM 1335 N N . PRO A 1 167 ? 0.543 0.540 -25.453 1.00 91.12 167 PRO A N 1
ATOM 1336 C CA . PRO A 1 167 ? 1.192 0.412 -26.756 1.00 91.12 167 PRO A CA 1
ATOM 1337 C C . PRO A 1 167 ? 2.391 1.354 -26.904 1.00 91.12 167 PRO A C 1
ATOM 1339 O O . PRO A 1 167 ? 3.259 1.080 -27.721 1.00 91.12 167 PRO A O 1
ATOM 1342 N N . ARG A 1 168 ? 2.510 2.395 -26.065 1.00 91.38 168 ARG A N 1
ATOM 1343 C CA . ARG A 1 168 ? 3.622 3.362 -26.119 1.00 91.38 168 ARG A CA 1
ATOM 1344 C C . ARG A 1 168 ? 4.997 2.775 -25.824 1.00 91.38 168 ARG A C 1
ATOM 1346 O O . ARG A 1 168 ? 6.013 3.419 -26.046 1.00 91.38 168 ARG A O 1
ATOM 1353 N N . THR A 1 169 ? 5.028 1.562 -25.289 1.00 92.25 169 THR A N 1
ATOM 1354 C CA . THR A 1 169 ? 6.270 0.832 -25.036 1.00 92.25 169 THR A CA 1
ATOM 1355 C C . THR A 1 169 ? 6.760 0.082 -26.282 1.00 92.25 169 THR A C 1
ATOM 1357 O O . THR A 1 169 ? 7.903 -0.369 -26.308 1.00 92.25 169 THR A O 1
ATOM 1360 N N . LEU A 1 170 ? 5.928 -0.048 -27.324 1.00 91.75 170 LEU A N 1
ATOM 1361 C CA . LEU A 1 170 ? 6.252 -0.759 -28.560 1.00 91.75 170 LEU A CA 1
ATOM 1362 C C . LEU A 1 170 ? 7.130 0.100 -29.475 1.00 91.75 170 LEU A C 1
ATOM 1364 O O . LEU A 1 170 ? 6.828 1.259 -29.738 1.00 91.75 170 LEU A O 1
ATOM 1368 N N . ALA A 1 171 ? 8.163 -0.497 -30.069 1.00 86.38 171 ALA A N 1
ATOM 1369 C CA . ALA A 1 171 ? 9.096 0.220 -30.949 1.00 86.38 171 ALA A CA 1
ATOM 1370 C C . ALA A 1 171 ? 8.466 0.755 -32.247 1.00 86.38 171 ALA A C 1
ATOM 1372 O O . ALA A 1 171 ? 9.050 1.590 -32.934 1.00 86.38 171 ALA A O 1
ATOM 1373 N N . ARG A 1 172 ? 7.290 0.243 -32.619 1.00 85.19 172 ARG A N 1
ATOM 1374 C CA . ARG A 1 172 ? 6.550 0.651 -33.823 1.00 85.19 172 ARG A CA 1
ATOM 1375 C C . ARG A 1 172 ? 5.385 1.582 -33.519 1.00 85.19 172 ARG A C 1
ATOM 1377 O O . ARG A 1 172 ? 4.597 1.860 -34.422 1.00 85.19 172 ARG A O 1
ATOM 1384 N N . ASP A 1 173 ? 5.252 2.024 -32.275 1.00 87.12 173 ASP A N 1
ATOM 1385 C CA . ASP A 1 173 ? 4.185 2.934 -31.910 1.00 87.12 173 ASP A CA 1
ATOM 1386 C C . ASP A 1 173 ? 4.380 4.294 -32.595 1.00 87.12 173 ASP A C 1
ATOM 1388 O O . ASP A 1 173 ? 5.471 4.863 -32.604 1.00 87.12 173 ASP A O 1
ATOM 1392 N N . ARG A 1 174 ? 3.322 4.783 -33.243 1.00 80.12 174 ARG A N 1
ATOM 1393 C CA . ARG A 1 174 ? 3.326 6.023 -34.036 1.00 80.12 174 ARG A CA 1
ATOM 1394 C C . ARG A 1 174 ? 2.087 6.841 -33.731 1.00 80.12 174 ARG A C 1
ATOM 1396 O O . ARG A 1 174 ? 1.300 7.151 -34.623 1.00 80.12 174 ARG A O 1
ATOM 1403 N N . VAL A 1 175 ? 1.867 7.135 -32.460 1.00 83.38 175 VAL A N 1
ATOM 1404 C CA . VAL A 1 175 ? 0.757 8.008 -32.100 1.00 83.38 175 VAL A CA 1
ATOM 1405 C C . VAL A 1 175 ? 1.217 9.457 -32.095 1.00 83.38 175 VAL A C 1
ATOM 1407 O O . VAL A 1 175 ? 2.335 9.780 -31.700 1.00 83.38 175 VAL A O 1
ATOM 1410 N N . ASP A 1 176 ? 0.301 10.316 -32.511 1.00 84.38 176 ASP A N 1
ATOM 1411 C CA . ASP A 1 176 ? 0.436 11.760 -32.506 1.00 84.38 176 ASP A CA 1
ATOM 1412 C C . ASP A 1 176 ? 0.825 12.308 -31.113 1.00 84.38 176 ASP A C 1
ATOM 1414 O O . ASP A 1 176 ? 0.259 11.910 -30.083 1.00 84.38 176 ASP A O 1
ATOM 1418 N N . SER A 1 177 ? 1.789 13.232 -31.088 1.00 82.38 177 SER A N 1
ATOM 1419 C CA . SER A 1 177 ? 2.298 13.874 -29.872 1.00 82.38 177 SER A CA 1
ATOM 1420 C C . SER A 1 177 ? 1.260 14.762 -29.182 1.00 82.38 177 SER A C 1
ATOM 1422 O O . SER A 1 177 ? 1.335 14.944 -27.967 1.00 82.38 177 SER A O 1
ATOM 1424 N N . TYR A 1 178 ? 0.242 15.246 -29.903 1.00 84.06 178 TYR A N 1
ATOM 1425 C CA . TYR A 1 178 ? -0.901 15.949 -29.315 1.00 84.06 178 TYR A CA 1
ATOM 1426 C C . TYR A 1 178 ? -1.824 15.014 -28.515 1.00 84.06 178 TYR A C 1
ATOM 1428 O O . TYR A 1 178 ? -2.580 15.481 -27.665 1.00 84.06 178 TYR A O 1
ATOM 1436 N N . VAL A 1 179 ? -1.764 13.699 -28.759 1.00 85.12 179 VAL A N 1
ATOM 1437 C CA . VAL A 1 179 ? -2.580 12.687 -28.062 1.00 85.12 179 VAL A CA 1
ATOM 1438 C C . VAL A 1 179 ? -1.829 12.076 -26.874 1.00 85.12 179 VAL A C 1
ATOM 1440 O O . VAL A 1 179 ? -2.439 11.749 -25.859 1.00 85.12 179 VAL A O 1
ATOM 1443 N N . SER A 1 180 ? -0.506 11.917 -26.963 1.00 85.25 180 SER A N 1
ATOM 1444 C CA . SER A 1 180 ? 0.336 11.626 -25.795 1.00 85.25 180 SER A CA 1
ATOM 1445 C C . SER A 1 180 ? 1.763 12.086 -26.033 1.00 85.25 180 SER A C 1
ATOM 1447 O O . SER A 1 180 ? 2.368 11.724 -27.041 1.00 85.25 180 SER A O 1
ATOM 1449 N N . GLY A 1 181 ? 2.305 12.807 -25.055 1.00 87.12 181 GLY A N 1
ATOM 1450 C CA . GLY A 1 181 ? 3.701 13.234 -25.043 1.00 87.12 181 GLY A CA 1
ATOM 1451 C C . GLY A 1 181 ? 4.674 12.196 -24.484 1.00 87.12 181 GLY A C 1
ATOM 1452 O O . GLY A 1 181 ? 5.863 12.485 -24.417 1.00 87.12 181 GLY A O 1
ATOM 1453 N N . TYR A 1 182 ? 4.203 11.016 -24.060 1.00 91.12 182 TYR A N 1
ATOM 1454 C CA . TYR A 1 182 ? 5.101 9.992 -23.535 1.00 91.12 182 TYR A CA 1
ATOM 1455 C C . TYR A 1 182 ? 5.942 9.378 -24.658 1.00 91.12 182 TYR A C 1
ATOM 1457 O O . TYR A 1 182 ? 5.399 8.867 -25.643 1.00 91.12 182 TYR A O 1
ATOM 1465 N N . ILE A 1 183 ? 7.259 9.380 -24.462 1.00 87.88 183 ILE A N 1
ATOM 1466 C CA . ILE A 1 183 ? 8.249 8.753 -25.335 1.00 87.88 183 ILE A CA 1
ATOM 1467 C C . ILE A 1 183 ? 9.044 7.774 -24.463 1.00 87.88 183 ILE A C 1
ATOM 1469 O O . ILE A 1 183 ? 9.515 8.176 -23.397 1.00 87.88 183 ILE A O 1
ATOM 1473 N N . PRO A 1 184 ? 9.178 6.493 -24.856 1.00 89.56 184 PRO A N 1
ATOM 1474 C CA . PRO A 1 184 ? 9.969 5.547 -24.083 1.00 89.56 184 PRO A CA 1
ATOM 1475 C C . PRO A 1 184 ? 11.437 6.004 -24.013 1.00 89.56 184 PRO A C 1
ATOM 1477 O O . PRO A 1 184 ? 11.947 6.528 -25.006 1.00 89.56 184 PRO A O 1
ATOM 1480 N N . PRO A 1 185 ? 12.128 5.785 -22.878 1.00 90.56 185 PRO A N 1
ATOM 1481 C CA . PRO A 1 185 ? 13.529 6.156 -22.753 1.00 90.56 185 PRO A CA 1
ATOM 1482 C C . PRO A 1 185 ? 14.400 5.359 -23.725 1.00 90.56 185 PRO A C 1
ATOM 1484 O O . PRO A 1 185 ? 14.033 4.261 -24.163 1.00 90.56 185 PRO A O 1
ATOM 1487 N N . ASP A 1 186 ? 15.587 5.891 -24.012 1.00 89.12 186 ASP A N 1
ATOM 1488 C CA . ASP A 1 186 ? 16.546 5.247 -24.901 1.00 89.12 186 ASP A CA 1
ATOM 1489 C C . ASP A 1 186 ? 16.862 3.813 -24.450 1.00 89.12 186 ASP A C 1
ATOM 1491 O O . ASP A 1 186 ? 17.167 3.516 -23.287 1.00 89.12 186 ASP A O 1
ATOM 1495 N N . GLY A 1 187 ? 16.796 2.889 -25.405 1.00 90.56 187 GLY A N 1
ATOM 1496 C CA . GLY A 1 187 ? 16.807 1.469 -25.106 1.00 90.56 187 GLY A CA 1
ATOM 1497 C C . GLY A 1 187 ? 17.107 0.593 -26.309 1.00 90.56 187 GLY A C 1
ATOM 1498 O O . GLY A 1 187 ? 17.405 1.057 -27.408 1.00 90.56 187 GLY A O 1
ATOM 1499 N N . SER A 1 188 ? 17.049 -0.713 -26.086 1.00 93.19 188 SER A N 1
ATOM 1500 C CA . SER A 1 188 ? 17.142 -1.721 -27.142 1.00 93.19 188 SER A CA 1
ATOM 1501 C C . SER A 1 188 ? 15.803 -2.412 -27.330 1.00 93.19 188 SER A C 1
ATOM 1503 O O . SER A 1 188 ? 15.061 -2.606 -26.369 1.00 93.19 188 SER A O 1
ATOM 1505 N N . LEU A 1 189 ? 15.519 -2.839 -28.557 1.00 94.56 189 LEU A N 1
ATOM 1506 C CA . LEU A 1 189 ? 14.373 -3.698 -28.821 1.00 94.56 189 LEU A CA 1
ATOM 1507 C C . LEU A 1 189 ? 14.522 -5.012 -28.045 1.00 94.56 189 LEU A C 1
ATOM 1509 O O . LEU A 1 189 ? 15.575 -5.650 -28.094 1.00 94.56 189 LEU A O 1
ATOM 1513 N N . GLY A 1 190 ? 13.468 -5.421 -27.351 1.00 93.56 190 GLY A N 1
ATOM 1514 C CA . GLY A 1 190 ? 13.467 -6.642 -26.565 1.00 93.56 190 GLY A CA 1
ATOM 1515 C C . GLY A 1 190 ? 12.068 -7.174 -26.279 1.00 93.56 190 GLY A C 1
ATOM 1516 O O . GLY A 1 190 ? 11.063 -6.729 -26.839 1.00 93.56 190 GLY A O 1
ATOM 1517 N N . ALA A 1 191 ? 12.024 -8.163 -25.391 1.00 93.88 191 ALA A N 1
ATOM 1518 C CA . ALA A 1 191 ? 10.796 -8.748 -24.877 1.00 93.88 191 ALA A CA 1
ATOM 1519 C C . ALA A 1 191 ? 10.769 -8.637 -23.351 1.00 93.88 191 ALA A C 1
ATOM 1521 O O . ALA A 1 191 ? 11.803 -8.756 -22.696 1.00 93.88 191 ALA A O 1
ATOM 1522 N N . VAL A 1 192 ? 9.578 -8.434 -22.792 1.00 93.75 192 VAL A N 1
ATOM 1523 C CA . VAL A 1 192 ? 9.361 -8.323 -21.346 1.00 93.75 192 VAL A CA 1
ATOM 1524 C C . VAL A 1 192 ? 8.316 -9.341 -20.911 1.00 93.75 192 VAL A C 1
ATOM 1526 O O . VAL A 1 192 ? 7.249 -9.458 -21.518 1.00 93.75 192 VAL A O 1
ATOM 1529 N N . VAL A 1 193 ? 8.616 -10.070 -19.838 1.00 93.38 193 VAL A N 1
ATOM 1530 C CA . VAL A 1 193 ? 7.649 -10.922 -19.142 1.00 93.38 193 VAL A CA 1
ATOM 1531 C C . VAL A 1 193 ? 7.192 -10.180 -17.895 1.00 93.38 193 VAL A C 1
ATOM 1533 O O . VAL A 1 193 ? 7.980 -9.923 -16.992 1.00 93.38 193 VAL A O 1
ATOM 1536 N N . HIS A 1 194 ? 5.913 -9.827 -17.854 1.00 92.12 194 HIS A N 1
ATOM 1537 C CA . HIS A 1 194 ? 5.287 -9.176 -16.714 1.00 92.12 194 HIS A CA 1
ATOM 1538 C C . HIS A 1 194 ? 4.477 -10.211 -15.936 1.00 92.12 194 HIS A C 1
ATOM 1540 O O . HIS A 1 194 ? 3.495 -10.752 -16.444 1.00 92.12 194 HIS A O 1
ATOM 1546 N N . MET A 1 195 ? 4.887 -10.474 -14.697 1.00 91.94 195 MET A N 1
ATOM 1547 C CA . MET A 1 195 ? 4.139 -11.294 -13.746 1.00 91.94 195 MET A CA 1
ATOM 1548 C C . MET A 1 195 ? 3.471 -10.383 -12.721 1.00 91.94 195 MET A C 1
ATOM 1550 O O . MET A 1 195 ? 4.127 -9.508 -12.157 1.00 91.94 195 MET A O 1
ATOM 1554 N N . ARG A 1 196 ? 2.180 -10.592 -12.464 1.00 91.44 196 ARG A N 1
ATOM 1555 C CA . ARG A 1 196 ? 1.453 -9.883 -11.409 1.00 91.44 196 ARG A CA 1
ATOM 1556 C C . ARG A 1 196 ? 0.704 -10.866 -10.535 1.00 91.44 196 ARG A C 1
ATOM 1558 O O . ARG A 1 196 ? 0.014 -11.748 -11.042 1.00 91.44 196 ARG A O 1
ATOM 1565 N N . TRP A 1 197 ? 0.781 -10.634 -9.232 1.00 92.19 197 TRP A N 1
ATOM 1566 C CA . TRP A 1 197 ? -0.058 -11.275 -8.232 1.00 92.19 197 TRP A CA 1
ATOM 1567 C C . TRP A 1 197 ? -1.040 -10.247 -7.657 1.00 92.19 197 TRP A C 1
ATOM 1569 O O . TRP A 1 197 ? -0.661 -9.113 -7.364 1.00 92.19 197 TRP A O 1
ATOM 1579 N N . CYS A 1 198 ? -2.306 -10.630 -7.516 1.00 91.44 198 CYS A N 1
ATOM 1580 C CA . CYS A 1 198 ? -3.379 -9.803 -6.971 1.00 91.44 198 CYS A CA 1
ATOM 1581 C C . CYS A 1 198 ? -4.063 -10.541 -5.818 1.00 91.44 198 CYS A C 1
ATOM 1583 O O . CYS A 1 198 ? -4.625 -11.621 -6.006 1.00 91.44 198 CYS A O 1
ATOM 1585 N N . GLY A 1 199 ? -4.035 -9.941 -4.633 1.00 90.44 199 GLY A N 1
ATOM 1586 C CA . GLY A 1 199 ? -4.580 -10.520 -3.410 1.00 90.44 199 GLY A CA 1
ATOM 1587 C C . GLY A 1 199 ? -3.975 -9.865 -2.172 1.00 90.44 199 GLY A C 1
ATOM 1588 O O . GLY A 1 199 ? -3.232 -8.887 -2.277 1.00 90.44 199 GLY A O 1
ATOM 1589 N N . LEU A 1 200 ? -4.296 -10.418 -1.004 1.00 87.75 200 LEU A N 1
ATOM 1590 C CA . LEU A 1 200 ? -3.643 -10.073 0.253 1.00 87.75 200 LEU A CA 1
ATOM 1591 C C . LEU A 1 200 ? -2.496 -11.056 0.499 1.00 87.75 200 LEU A C 1
ATOM 1593 O O . LEU A 1 200 ? -2.728 -12.256 0.626 1.00 87.75 200 LEU A O 1
ATOM 1597 N N . PHE A 1 201 ? -1.270 -10.543 0.571 1.00 87.75 201 PHE A N 1
ATOM 1598 C CA . PHE A 1 201 ? -0.064 -11.350 0.746 1.00 87.75 201 PHE A CA 1
ATOM 1599 C C . PHE A 1 201 ? 0.545 -11.127 2.123 1.00 87.75 201 PHE A C 1
ATOM 1601 O O . PHE A 1 201 ? 0.509 -10.019 2.662 1.00 87.75 201 PHE A O 1
ATOM 1608 N N . SER A 1 202 ? 1.128 -12.178 2.688 1.00 87.56 202 SER A N 1
ATOM 1609 C CA . SER A 1 202 ? 1.951 -12.052 3.883 1.00 87.56 202 SER A CA 1
ATOM 1610 C C . SER A 1 202 ? 3.320 -11.452 3.549 1.00 87.56 202 SER A C 1
ATOM 1612 O O . SER A 1 202 ? 3.798 -11.501 2.413 1.00 87.56 202 SER A O 1
ATOM 1614 N N . GLY A 1 203 ? 3.989 -10.896 4.562 1.00 86.00 203 GLY A N 1
ATOM 1615 C CA . GLY A 1 203 ? 5.352 -10.385 4.399 1.00 86.00 203 GLY A CA 1
ATOM 1616 C C . GLY A 1 203 ? 6.370 -11.479 4.048 1.00 86.00 203 GLY A C 1
ATOM 1617 O O . GLY A 1 203 ? 7.341 -11.203 3.347 1.00 86.00 203 GLY A O 1
ATOM 1618 N N . SER A 1 204 ? 6.144 -12.721 4.489 1.00 87.81 204 SER A N 1
ATOM 1619 C CA . SER A 1 204 ? 6.967 -13.880 4.118 1.00 87.81 204 SER A CA 1
ATOM 1620 C C . SER A 1 204 ? 6.856 -14.196 2.631 1.00 87.81 204 SER A C 1
ATOM 1622 O O . SER A 1 204 ? 7.891 -14.298 1.987 1.00 87.81 204 SER A O 1
ATOM 1624 N N . PHE A 1 205 ? 5.644 -14.226 2.065 1.00 89.06 205 PHE A N 1
ATOM 1625 C CA . PHE A 1 205 ? 5.451 -14.421 0.627 1.00 89.06 205 PHE A CA 1
ATOM 1626 C C . PHE A 1 205 ? 6.253 -13.401 -0.193 1.00 89.06 205 PHE A C 1
ATOM 1628 O O . PHE A 1 205 ? 6.982 -13.772 -1.110 1.00 89.06 205 PHE A O 1
ATOM 1635 N N . ILE A 1 206 ? 6.172 -12.113 0.166 1.00 89.50 206 ILE A N 1
ATOM 1636 C CA . ILE A 1 206 ? 6.904 -11.044 -0.535 1.00 89.50 206 ILE A CA 1
ATOM 1637 C C . ILE A 1 206 ? 8.417 -11.272 -0.443 1.00 89.50 206 ILE A C 1
ATOM 1639 O O . ILE A 1 206 ? 9.123 -11.172 -1.446 1.00 89.50 206 ILE A O 1
ATOM 1643 N N . ARG A 1 207 ? 8.922 -11.599 0.750 1.00 89.94 207 ARG A N 1
ATOM 1644 C CA . ARG A 1 207 ? 10.343 -11.891 0.964 1.00 89.94 207 ARG A CA 1
ATOM 1645 C C . ARG A 1 207 ? 10.802 -13.091 0.137 1.00 89.94 207 ARG A C 1
ATOM 1647 O O . ARG A 1 207 ? 11.881 -13.030 -0.443 1.00 89.94 207 ARG A O 1
ATOM 1654 N N . ASP A 1 208 ? 10.002 -14.147 0.063 1.00 90.44 208 ASP A N 1
ATOM 1655 C CA . ASP A 1 208 ? 10.350 -15.368 -0.660 1.00 90.44 208 ASP A CA 1
ATOM 1656 C C . ASP A 1 208 ? 10.366 -15.123 -2.182 1.00 90.44 208 ASP A C 1
ATOM 1658 O O . ASP A 1 208 ? 11.263 -15.605 -2.872 1.00 90.44 208 ASP A O 1
ATOM 1662 N N . VAL A 1 209 ? 9.457 -14.286 -2.704 1.00 89.00 209 VAL A N 1
ATOM 1663 C CA . VAL A 1 209 ? 9.498 -13.812 -4.102 1.00 89.00 209 VAL A CA 1
ATOM 1664 C C . VAL A 1 209 ? 10.760 -12.989 -4.373 1.00 89.00 209 VAL A C 1
ATOM 1666 O O . VAL A 1 209 ? 11.443 -13.226 -5.368 1.00 89.00 209 VAL A O 1
ATOM 1669 N N . ILE A 1 210 ? 11.109 -12.047 -3.491 1.00 88.44 210 ILE A N 1
ATOM 1670 C CA . ILE A 1 210 ? 12.336 -11.244 -3.632 1.00 88.44 210 ILE A CA 1
ATOM 1671 C C . ILE A 1 210 ? 13.576 -12.144 -3.602 1.00 88.44 210 ILE A C 1
ATOM 1673 O O . ILE A 1 210 ? 14.473 -11.976 -4.425 1.00 88.44 210 ILE A O 1
ATOM 1677 N N . ALA A 1 211 ? 13.617 -13.116 -2.689 1.00 90.19 211 ALA A N 1
ATOM 1678 C CA . ALA A 1 211 ? 14.704 -14.080 -2.601 1.00 90.19 211 ALA A CA 1
ATOM 1679 C C . ALA A 1 211 ? 14.812 -14.902 -3.893 1.00 90.19 211 ALA A C 1
ATOM 1681 O O . ALA A 1 211 ? 15.891 -14.974 -4.472 1.00 90.19 211 ALA A O 1
ATOM 1682 N N . MET A 1 212 ? 13.700 -15.446 -4.398 1.00 88.94 212 MET A N 1
ATOM 1683 C CA . MET A 1 212 ? 13.663 -16.184 -5.666 1.00 88.94 212 MET A CA 1
ATOM 1684 C C . MET A 1 212 ? 14.246 -15.362 -6.825 1.00 88.94 212 MET A C 1
ATOM 1686 O O . MET A 1 212 ? 15.055 -15.879 -7.594 1.00 88.94 212 MET A O 1
ATOM 1690 N N . LEU A 1 213 ? 13.875 -14.082 -6.931 1.00 83.06 213 LEU A N 1
ATOM 1691 C CA . LEU A 1 213 ? 14.400 -13.182 -7.961 1.00 83.06 213 LEU A CA 1
ATOM 1692 C C . LEU A 1 213 ? 15.891 -12.870 -7.761 1.00 83.06 213 LEU A C 1
ATOM 1694 O O . LEU A 1 213 ? 16.626 -12.768 -8.738 1.00 83.06 213 LEU A O 1
ATOM 1698 N N . GLY A 1 214 ? 16.346 -12.750 -6.511 1.00 77.81 214 GLY A N 1
ATOM 1699 C CA . GLY A 1 214 ? 17.751 -12.513 -6.172 1.00 77.81 214 GLY A CA 1
ATOM 1700 C C . GLY A 1 214 ? 18.669 -13.719 -6.405 1.00 77.81 214 GLY A C 1
ATOM 1701 O O . GLY A 1 214 ? 19.858 -13.534 -6.646 1.00 77.81 214 GLY A O 1
ATOM 1702 N N . TYR A 1 215 ? 18.129 -14.941 -6.365 1.00 67.62 215 TYR A N 1
ATOM 1703 C CA . TYR A 1 215 ? 18.864 -16.184 -6.630 1.00 67.62 215 TYR A CA 1
ATOM 1704 C C . TYR A 1 215 ? 18.838 -16.625 -8.100 1.00 67.62 215 TYR A C 1
ATOM 1706 O O . TYR A 1 215 ? 19.444 -17.647 -8.426 1.00 67.62 215 TYR A O 1
ATOM 1714 N N . ALA A 1 216 ? 18.159 -15.900 -8.994 1.00 50.94 216 ALA A N 1
ATOM 1715 C CA . ALA A 1 216 ? 18.117 -16.264 -10.405 1.00 50.94 216 ALA A CA 1
ATOM 1716 C C . ALA A 1 216 ? 19.536 -16.189 -11.017 1.00 50.94 216 ALA A C 1
ATOM 1718 O O . ALA A 1 216 ? 20.112 -15.097 -11.074 1.00 50.94 216 ALA A O 1
ATOM 1719 N N . PRO A 1 217 ? 20.127 -17.310 -11.484 1.00 48.31 217 PRO A N 1
ATOM 1720 C CA . PRO A 1 217 ? 21.367 -17.244 -12.246 1.00 48.31 217 PRO A CA 1
ATOM 1721 C C . PRO A 1 217 ? 21.119 -16.427 -13.523 1.00 48.31 217 PRO A C 1
ATOM 1723 O O . PRO A 1 217 ? 20.009 -16.480 -14.066 1.00 48.31 217 PRO A O 1
ATOM 1726 N N . PRO A 1 218 ? 22.116 -15.674 -14.026 1.00 47.84 218 PRO A N 1
ATOM 1727 C CA . PRO A 1 218 ? 21.969 -14.969 -15.291 1.00 47.84 218 PRO A CA 1
ATOM 1728 C C . PRO A 1 218 ? 21.549 -15.981 -16.358 1.00 47.84 218 PRO A C 1
ATOM 1730 O O . PRO A 1 218 ? 22.222 -16.996 -16.556 1.00 47.84 218 PRO A O 1
ATOM 1733 N N . LEU A 1 219 ? 20.399 -15.731 -16.993 1.00 48.31 219 LEU A N 1
ATOM 1734 C CA . LEU A 1 219 ? 19.895 -16.553 -18.089 1.00 48.31 219 LEU A CA 1
ATOM 1735 C C . LEU A 1 219 ? 21.021 -16.700 -19.115 1.00 48.31 219 LEU A C 1
ATOM 1737 O O . LEU A 1 219 ? 21.557 -15.705 -19.603 1.00 48.31 219 LEU A O 1
ATOM 1741 N N . GLY A 1 220 ? 21.424 -17.951 -19.333 1.00 42.44 220 GLY A N 1
ATOM 1742 C CA . GLY A 1 220 ? 22.669 -18.314 -19.987 1.00 42.44 220 GLY A CA 1
ATOM 1743 C C . GLY A 1 220 ? 22.881 -17.618 -21.326 1.00 42.44 220 GLY A C 1
ATOM 1744 O O . GLY A 1 220 ? 21.976 -17.503 -22.152 1.00 42.44 220 GLY A O 1
ATOM 1745 N N . SER A 1 221 ? 24.131 -17.215 -21.544 1.00 38.84 221 SER A N 1
ATOM 1746 C CA . SER A 1 221 ? 24.704 -17.021 -22.867 1.00 38.84 221 SER A CA 1
ATOM 1747 C C . SER A 1 221 ? 24.347 -18.218 -23.747 1.00 38.84 221 SER A C 1
ATOM 1749 O O . SER A 1 221 ? 24.797 -19.335 -23.489 1.00 38.84 221 SER A O 1
ATOM 1751 N N . SER A 1 222 ? 23.542 -17.992 -24.781 1.00 40.38 222 SER A N 1
ATOM 1752 C CA . SER A 1 222 ? 23.348 -18.952 -25.859 1.00 40.38 222 SER A CA 1
ATOM 1753 C C . SER A 1 222 ? 24.682 -19.152 -26.580 1.00 40.38 222 SER A C 1
ATOM 1755 O O . SER A 1 222 ? 25.053 -18.369 -27.454 1.00 40.38 222 SER A O 1
ATOM 1757 N N . SER A 1 223 ? 25.426 -20.180 -26.187 1.00 35.56 223 SER A N 1
ATOM 1758 C CA . SER A 1 223 ? 26.479 -20.767 -27.004 1.00 35.56 223 SER A CA 1
ATOM 1759 C C . SER A 1 223 ? 25.812 -21.514 -28.159 1.00 35.56 223 SER A C 1
ATOM 1761 O O . SER A 1 223 ? 25.136 -22.521 -27.952 1.00 35.56 223 SER A O 1
ATOM 1763 N N . SER A 1 224 ? 25.976 -20.969 -29.357 1.00 37.09 224 SER A N 1
ATOM 1764 C CA . SER A 1 224 ? 25.692 -21.598 -30.644 1.00 37.09 224 SER A CA 1
ATOM 1765 C C . SER A 1 224 ? 26.361 -22.971 -30.775 1.00 37.09 224 SER A C 1
ATOM 1767 O O . SER A 1 224 ? 27.565 -23.084 -30.528 1.00 37.09 224 SER A O 1
ATOM 1769 N N . LEU A 1 225 ? 25.591 -23.964 -31.225 1.00 36.06 225 LEU A N 1
ATOM 1770 C CA . LEU A 1 225 ? 26.068 -25.076 -32.052 1.00 36.06 225 LEU A CA 1
ATOM 1771 C C . LEU A 1 225 ? 25.565 -24.849 -33.477 1.00 36.06 225 LEU A C 1
ATOM 1773 O O . LEU A 1 225 ? 24.408 -24.382 -33.602 1.00 36.06 225 LEU A O 1
#

InterPro domains:
  IPR013893 Ribonuclease P protein subunit Rpp40 [PF08584] (27-211)
  IPR013893 Ribonuclease P protein subunit Rpp40 [PTHR15396] (28-211)